Protein AF-A0A833W5S2-F1 (afdb_monomer)

Structure (mmCIF, N/CA/C/O backbone):
data_AF-A0A833W5S2-F1
#
_entry.id   AF-A0A833W5S2-F1
#
loop_
_atom_site.group_PDB
_atom_site.id
_atom_site.type_symbol
_atom_site.label_atom_id
_atom_site.label_alt_id
_atom_site.label_comp_id
_atom_site.label_asym_id
_atom_site.label_entity_id
_atom_site.label_seq_id
_atom_site.pdbx_PDB_ins_code
_atom_site.Cartn_x
_atom_site.Cartn_y
_atom_site.Cartn_z
_atom_site.occupancy
_atom_site.B_iso_or_equiv
_atom_site.auth_seq_id
_atom_site.auth_comp_id
_atom_site.auth_asym_id
_atom_site.auth_atom_id
_atom_site.pdbx_PDB_model_num
ATOM 1 N N . MET A 1 1 ? -113.743 2.956 162.366 1.00 42.53 1 MET A N 1
ATOM 2 C CA . MET A 1 1 ? -113.975 3.059 160.909 1.00 42.53 1 MET A CA 1
ATOM 3 C C . MET A 1 1 ? -113.253 4.286 160.360 1.00 42.53 1 MET A C 1
ATOM 5 O O . MET A 1 1 ? -113.863 5.337 160.281 1.00 42.53 1 MET A O 1
ATOM 9 N N . ILE A 1 2 ? -111.960 4.168 160.032 1.00 42.62 2 ILE A N 1
ATOM 10 C CA . ILE A 1 2 ? -111.215 5.084 159.140 1.00 42.62 2 ILE A CA 1
ATOM 11 C C . ILE A 1 2 ? -110.121 4.225 158.473 1.00 42.62 2 ILE A C 1
ATOM 13 O O . ILE A 1 2 ? -108.953 4.299 158.829 1.00 42.62 2 ILE A O 1
ATOM 17 N N . ALA A 1 3 ? -110.524 3.301 157.595 1.00 47.91 3 ALA A N 1
ATOM 18 C CA . ALA A 1 3 ? -109.618 2.400 156.862 1.00 47.91 3 ALA A CA 1
ATOM 19 C C . ALA A 1 3 ? -109.713 2.577 155.330 1.00 47.91 3 ALA A C 1
ATOM 21 O O . ALA A 1 3 ? -109.072 1.851 154.580 1.00 47.91 3 ALA A O 1
ATOM 22 N N . GLU A 1 4 ? -110.492 3.554 154.850 1.00 47.78 4 GLU A N 1
ATOM 23 C CA . GLU A 1 4 ? -110.800 3.726 153.420 1.00 47.78 4 GLU A CA 1
ATOM 24 C C . GLU A 1 4 ? -110.136 4.951 152.761 1.00 47.78 4 GLU A C 1
ATOM 26 O O . GLU A 1 4 ? -110.199 5.094 151.540 1.00 47.78 4 GLU A O 1
ATOM 31 N N . SER A 1 5 ? -109.453 5.827 153.513 1.00 51.50 5 SER A N 1
ATOM 32 C CA . SER A 1 5 ? -108.855 7.055 152.952 1.00 51.50 5 SER A CA 1
ATOM 33 C C . SER A 1 5 ? -107.435 6.886 152.389 1.00 51.50 5 SER A C 1
ATOM 35 O O . SER A 1 5 ? -106.983 7.742 151.632 1.00 51.50 5 SER A O 1
ATOM 37 N N . THR A 1 6 ? -106.746 5.777 152.671 1.00 53.12 6 THR A N 1
ATOM 38 C CA . THR A 1 6 ? -105.379 5.494 152.182 1.00 53.12 6 THR A CA 1
ATOM 39 C C . THR A 1 6 ? -105.321 4.530 150.990 1.00 53.12 6 THR A C 1
ATOM 41 O O . THR A 1 6 ? -104.288 4.440 150.334 1.00 53.12 6 THR A O 1
ATOM 44 N N . LEU A 1 7 ? -106.422 3.852 150.637 1.00 55.78 7 LEU A N 1
ATOM 45 C CA . LEU A 1 7 ? -106.424 2.801 149.604 1.00 55.78 7 LEU A CA 1
ATOM 46 C C . LEU A 1 7 ? -106.502 3.338 148.157 1.00 55.78 7 LEU A C 1
ATOM 48 O O . LEU A 1 7 ? -105.934 2.754 147.234 1.00 55.78 7 LEU A O 1
ATOM 52 N N . LYS A 1 8 ? -107.192 4.467 147.939 1.00 61.41 8 LYS A N 1
ATOM 53 C CA . LYS A 1 8 ? -107.355 5.094 146.610 1.00 61.41 8 LYS A CA 1
ATOM 54 C C . LYS A 1 8 ? -106.054 5.647 145.992 1.00 61.41 8 LYS A C 1
ATOM 56 O O . LYS A 1 8 ? -105.844 5.394 144.804 1.00 61.41 8 LYS A O 1
ATOM 61 N N . PRO A 1 9 ? -105.170 6.358 146.723 1.00 61.16 9 PRO A N 1
ATOM 62 C CA . PRO A 1 9 ? -103.906 6.825 146.146 1.00 61.16 9 PRO A CA 1
ATOM 63 C C . PRO A 1 9 ? -102.947 5.670 145.815 1.00 61.16 9 PRO A C 1
ATOM 65 O O . PRO A 1 9 ? -102.255 5.733 144.801 1.00 61.16 9 PRO A O 1
ATOM 68 N N . GLU A 1 10 ? -102.962 4.581 146.589 1.00 61.78 10 GLU A N 1
ATOM 69 C CA . GLU A 1 10 ? -102.138 3.391 146.327 1.00 61.78 10 GLU A CA 1
ATOM 70 C C . GLU A 1 10 ? -102.608 2.608 145.087 1.00 61.78 10 GLU A C 1
ATOM 72 O O . GLU A 1 10 ? -101.791 2.166 144.281 1.00 61.78 10 GLU A O 1
ATOM 77 N N . LEU A 1 11 ? -103.920 2.518 144.840 1.00 62.00 11 LEU A N 1
ATOM 78 C CA . LEU A 1 11 ? -104.468 1.929 143.609 1.00 62.00 11 LEU A CA 1
ATOM 79 C C . LEU A 1 11 ? -104.080 2.722 142.347 1.00 62.00 11 LEU A C 1
ATOM 81 O O . LEU A 1 11 ? -103.679 2.125 141.347 1.00 62.00 11 LEU A O 1
ATOM 85 N N . ALA A 1 12 ? -104.127 4.057 142.393 1.00 66.25 12 ALA A N 1
ATOM 86 C CA . ALA A 1 12 ? -103.669 4.909 141.289 1.00 66.25 12 ALA A CA 1
ATOM 87 C C . ALA A 1 12 ? -102.150 4.788 141.052 1.00 66.25 12 ALA A C 1
ATOM 89 O O . ALA A 1 12 ? -101.682 4.795 139.909 1.00 66.25 12 ALA A O 1
ATOM 90 N N . LYS A 1 13 ? -101.375 4.596 142.124 1.00 72.50 13 LYS A N 1
ATOM 91 C CA . LYS A 1 13 ? -99.933 4.324 142.067 1.00 72.50 13 LYS A CA 1
ATOM 92 C C . LYS A 1 13 ? -99.638 2.962 141.433 1.00 72.50 13 LYS A C 1
ATOM 94 O O . LYS A 1 13 ? -98.741 2.849 140.606 1.00 72.50 13 LYS A O 1
ATOM 99 N N . ILE A 1 14 ? -100.443 1.942 141.731 1.00 72.38 14 ILE A N 1
ATOM 100 C CA . ILE A 1 14 ? -100.335 0.614 141.109 1.00 72.38 14 ILE A CA 1
ATOM 101 C C . ILE A 1 14 ? -100.673 0.665 139.612 1.00 72.38 14 ILE A C 1
ATOM 103 O O . ILE A 1 14 ? -99.986 0.026 138.814 1.00 72.38 14 ILE A O 1
ATOM 107 N N . VAL A 1 15 ? -101.695 1.426 139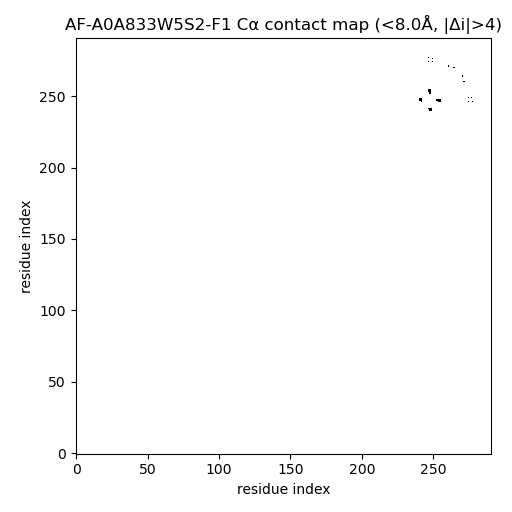.205 1.00 77.44 15 VAL A N 1
ATOM 108 C CA . VAL A 1 15 ? -102.056 1.585 137.782 1.00 77.44 15 VAL A CA 1
ATOM 109 C C . VAL A 1 15 ? -100.967 2.341 137.017 1.00 77.44 15 VAL A C 1
ATOM 111 O O . VAL A 1 15 ? -100.509 1.862 135.983 1.00 77.44 15 VAL A O 1
ATOM 114 N N . THR A 1 16 ? -100.464 3.452 137.560 1.00 74.00 16 THR A N 1
ATOM 115 C CA . THR A 1 16 ? -99.363 4.212 136.940 1.00 74.00 16 THR A CA 1
ATOM 116 C C . THR A 1 16 ? -98.064 3.405 136.870 1.00 74.00 16 THR A C 1
ATOM 118 O O . THR A 1 16 ? -97.382 3.443 135.847 1.00 74.00 16 THR A O 1
ATOM 121 N N . LEU A 1 17 ? -97.748 2.595 137.889 1.00 76.06 17 LEU A N 1
ATOM 122 C CA . LEU A 1 17 ? -96.619 1.656 137.858 1.00 76.06 17 LEU A CA 1
ATOM 123 C C . LEU A 1 17 ? -96.815 0.529 136.834 1.00 76.06 17 LEU A C 1
ATOM 125 O O . LEU A 1 17 ? -95.850 0.105 136.198 1.00 76.06 17 LEU A O 1
ATOM 129 N N . ARG A 1 18 ? -98.046 0.045 136.635 1.00 77.94 18 ARG A N 1
ATOM 130 C CA . ARG A 1 18 ? -98.367 -0.966 135.616 1.00 77.94 18 ARG A CA 1
ATOM 131 C C . ARG A 1 18 ? -98.239 -0.399 134.203 1.00 77.94 18 ARG A C 1
ATOM 133 O O . ARG A 1 18 ? -97.664 -1.066 133.344 1.00 77.94 18 ARG A O 1
ATOM 140 N N . ASP A 1 19 ? -98.697 0.825 133.973 1.00 78.81 19 ASP A N 1
ATOM 141 C CA . ASP A 1 19 ? -98.540 1.507 132.688 1.00 78.81 19 ASP A CA 1
ATOM 142 C C . ASP A 1 19 ? -97.081 1.877 132.415 1.00 78.81 19 ASP A C 1
ATOM 144 O O . ASP A 1 19 ? -96.607 1.699 131.294 1.00 78.81 19 ASP A O 1
ATOM 148 N N . ALA A 1 20 ? -96.332 2.296 133.440 1.00 79.50 20 ALA A N 1
ATOM 149 C CA . ALA A 1 20 ? -94.889 2.495 133.350 1.00 79.50 20 ALA A CA 1
ATOM 150 C C . ALA A 1 20 ? -94.163 1.180 133.025 1.00 79.50 20 ALA A C 1
ATOM 152 O O . ALA A 1 20 ? -93.332 1.166 132.125 1.00 79.50 20 ALA A O 1
ATOM 153 N N . LYS A 1 21 ? -94.529 0.062 133.671 1.00 82.56 21 LYS A N 1
ATOM 154 C CA . LYS A 1 21 ? -94.002 -1.283 133.371 1.00 82.56 21 LYS A CA 1
ATOM 155 C C . LYS A 1 21 ? -94.322 -1.724 131.942 1.00 82.56 21 LYS A C 1
ATOM 157 O O . LYS A 1 21 ? -93.484 -2.321 131.273 1.00 82.56 21 LYS A O 1
ATOM 162 N N . ASN A 1 22 ? -95.534 -1.463 131.464 1.00 81.81 22 ASN A N 1
ATOM 163 C CA . ASN A 1 22 ? -95.930 -1.816 130.103 1.00 81.81 22 ASN A CA 1
ATOM 164 C C . ASN A 1 22 ? -95.221 -0.934 129.065 1.00 81.81 22 ASN A C 1
ATOM 166 O O . ASN A 1 22 ? -94.800 -1.449 128.030 1.00 81.81 22 ASN A O 1
ATOM 170 N N . LYS A 1 23 ? -95.029 0.362 129.348 1.00 80.50 23 LYS A N 1
ATOM 171 C CA . LYS A 1 23 ? -94.227 1.272 128.517 1.00 80.50 23 LYS A CA 1
ATOM 172 C C . LYS A 1 23 ? -92.759 0.857 128.479 1.00 80.50 23 LYS A C 1
ATOM 174 O O . LYS A 1 23 ? -92.216 0.745 127.388 1.00 80.50 23 LYS A O 1
ATOM 179 N N . THR A 1 24 ? -92.139 0.547 129.617 1.00 79.62 24 THR A N 1
ATOM 180 C CA . THR A 1 24 ? -90.743 0.080 129.654 1.00 79.62 24 THR A CA 1
ATOM 181 C C . THR A 1 24 ? -90.580 -1.287 129.003 1.00 79.62 24 THR A C 1
ATOM 183 O O . THR A 1 24 ? -89.589 -1.514 128.320 1.00 79.62 24 THR A O 1
ATOM 186 N N . LYS A 1 25 ? -91.567 -2.184 129.120 1.00 83.94 25 LYS A N 1
ATOM 187 C CA . LYS A 1 25 ? -91.568 -3.463 128.396 1.00 83.94 25 LYS A CA 1
ATOM 188 C C . LYS A 1 25 ? -91.651 -3.268 126.880 1.00 83.94 25 LYS A C 1
ATOM 190 O O . LYS A 1 25 ? -90.917 -3.941 126.164 1.00 83.94 25 LYS A O 1
ATOM 195 N N . LYS A 1 26 ? -92.500 -2.354 126.391 1.00 84.00 26 LYS A N 1
ATOM 196 C CA . LYS A 1 26 ? -92.558 -1.997 124.962 1.00 84.00 26 LYS A CA 1
ATOM 197 C C . LYS A 1 26 ? -91.248 -1.371 124.490 1.00 84.00 26 LYS A C 1
ATOM 199 O O . LYS A 1 26 ? -90.687 -1.854 123.520 1.00 84.00 26 LYS A O 1
ATOM 204 N N . GLN A 1 27 ? -90.708 -0.407 125.234 1.00 81.38 27 GLN A N 1
ATOM 205 C CA . GLN A 1 27 ? -89.412 0.212 124.935 1.00 81.38 27 GLN A CA 1
ATOM 206 C C . GLN A 1 27 ? -88.264 -0.805 124.940 1.00 81.38 27 GLN A C 1
ATOM 208 O O . GLN A 1 27 ? -87.361 -0.717 124.119 1.00 81.38 27 GLN A O 1
ATOM 213 N N . TRP A 1 28 ? -88.303 -1.801 125.826 1.00 83.06 28 TRP A N 1
ATOM 214 C CA . TRP A 1 28 ? -87.326 -2.888 125.847 1.00 83.06 28 TRP A CA 1
ATOM 215 C C . TRP A 1 28 ? -87.469 -3.819 124.636 1.00 83.06 28 TRP A C 1
ATOM 217 O O . TRP A 1 28 ? -86.465 -4.206 124.047 1.00 83.06 28 TRP A O 1
ATOM 227 N N . GLN A 1 29 ? -88.698 -4.149 124.227 1.00 86.00 29 GLN A N 1
ATOM 228 C CA . GLN A 1 29 ? -88.953 -4.930 123.010 1.00 86.00 29 GLN A CA 1
ATOM 229 C C . GLN A 1 29 ? -88.552 -4.160 121.743 1.00 86.00 29 GLN A C 1
ATOM 231 O O . GLN A 1 29 ? -87.959 -4.743 120.839 1.00 86.00 29 GLN A O 1
ATOM 236 N N . GLU A 1 30 ? -88.817 -2.855 121.695 1.00 83.88 30 GLU A N 1
ATOM 237 C CA . GLU A 1 30 ? -88.375 -1.951 120.631 1.00 83.88 30 GLU A CA 1
ATOM 238 C C . GLU A 1 30 ? -86.845 -1.869 120.590 1.00 83.88 30 GLU A C 1
ATOM 240 O O . GLU A 1 30 ? -86.265 -2.077 119.532 1.00 83.88 30 GLU A O 1
ATOM 245 N N . ALA A 1 31 ? -86.172 -1.690 121.731 1.00 84.94 31 ALA A N 1
ATOM 246 C CA . ALA A 1 31 ? -84.710 -1.703 121.819 1.00 84.94 31 ALA A CA 1
ATOM 247 C C . ALA A 1 31 ? -84.105 -3.059 121.411 1.00 84.94 31 ALA A C 1
ATOM 249 O O . ALA A 1 31 ? -83.090 -3.104 120.719 1.00 84.94 31 ALA A O 1
ATOM 250 N N . GLN A 1 32 ? -84.745 -4.174 121.779 1.00 86.19 32 GLN A N 1
ATOM 251 C CA . GLN A 1 32 ? -84.335 -5.510 121.341 1.00 86.19 32 GLN A CA 1
ATOM 252 C C . GLN A 1 32 ? -84.511 -5.686 119.824 1.00 86.19 32 GLN A C 1
ATOM 254 O O . GLN A 1 32 ? -83.671 -6.311 119.176 1.00 86.19 32 GLN A O 1
ATOM 259 N N . SER A 1 33 ? -85.582 -5.134 119.250 1.00 86.38 33 SER A N 1
ATOM 260 C CA . SER A 1 33 ? -85.805 -5.115 117.802 1.00 86.38 33 SER A CA 1
ATOM 261 C C . SER A 1 33 ? -84.782 -4.232 117.085 1.00 86.38 33 SER A C 1
ATOM 263 O O . SER A 1 33 ? -84.262 -4.637 116.050 1.00 86.38 33 SER A O 1
ATOM 265 N N . ILE A 1 34 ? -84.449 -3.066 117.648 1.00 88.69 34 ILE A N 1
ATOM 266 C CA . ILE A 1 34 ? -83.408 -2.165 117.135 1.00 88.69 34 ILE A CA 1
ATOM 267 C C . ILE A 1 34 ? -82.052 -2.876 117.135 1.00 88.69 34 ILE A C 1
ATOM 269 O O . ILE A 1 34 ? -81.382 -2.874 116.112 1.00 88.69 34 ILE A O 1
ATOM 273 N N . GLY A 1 35 ? -81.686 -3.580 118.210 1.00 87.81 35 GLY A N 1
ATOM 274 C CA . GLY A 1 35 ? -80.424 -4.327 118.267 1.00 87.81 35 GLY A CA 1
ATOM 275 C C . GLY A 1 35 ? -80.320 -5.454 117.227 1.00 87.81 35 GLY A C 1
ATOM 276 O O . GLY A 1 35 ? -79.244 -5.695 116.682 1.00 87.81 35 GLY A O 1
ATOM 277 N N . LYS A 1 36 ? -81.434 -6.127 116.898 1.00 89.81 36 LYS A N 1
ATOM 278 C CA . LYS A 1 36 ? -81.470 -7.109 115.796 1.00 89.81 36 LYS A CA 1
ATOM 279 C C . LYS A 1 36 ? -81.266 -6.437 114.438 1.00 89.81 36 LYS A C 1
ATOM 281 O O . LYS A 1 36 ? -80.430 -6.896 113.667 1.00 89.81 36 LYS A O 1
ATOM 286 N N . LEU A 1 37 ? -81.965 -5.327 114.193 1.00 89.50 37 LEU A N 1
ATOM 287 C CA . LEU A 1 37 ? -81.826 -4.537 112.966 1.00 89.50 37 LEU A CA 1
ATOM 288 C C . LEU A 1 37 ? -80.413 -3.956 112.810 1.00 89.50 37 LEU A C 1
ATOM 290 O O . LEU A 1 37 ? -79.883 -3.931 111.707 1.00 89.50 37 LEU A O 1
ATOM 294 N N . GLU A 1 38 ? -79.766 -3.530 113.896 1.00 88.75 38 GLU A N 1
ATOM 295 C CA . GLU A 1 38 ? -78.364 -3.093 113.883 1.00 88.75 38 GLU A CA 1
ATOM 296 C C . GLU A 1 38 ? -77.408 -4.241 113.532 1.00 88.75 38 GLU A C 1
ATOM 298 O O . GLU A 1 38 ? -76.452 -4.040 112.780 1.00 88.75 38 GLU A O 1
ATOM 303 N N . GLY A 1 39 ? -77.675 -5.450 114.040 1.00 91.00 39 GLY A N 1
ATOM 304 C CA . GLY A 1 39 ? -76.939 -6.664 113.687 1.00 91.00 39 GLY A CA 1
ATOM 305 C C . GLY A 1 39 ? -77.085 -7.027 112.208 1.00 91.00 39 GLY A C 1
ATOM 306 O O . GLY A 1 39 ? -76.082 -7.245 111.529 1.00 91.00 39 GLY A O 1
ATOM 307 N N . GLU A 1 40 ? -78.314 -7.015 111.692 1.00 91.56 40 GLU A N 1
ATOM 308 C CA . GLU A 1 40 ? -78.614 -7.227 110.270 1.00 91.56 40 GLU A CA 1
ATOM 309 C C . GLU A 1 40 ? -77.955 -6.155 109.397 1.00 91.56 40 GLU A C 1
ATOM 311 O O . GLU A 1 40 ? -77.286 -6.476 108.420 1.00 91.56 40 GLU A O 1
ATOM 316 N N . LEU A 1 41 ? -78.037 -4.882 109.789 1.00 92.25 41 LEU A N 1
ATOM 317 C CA . LEU A 1 41 ? -77.391 -3.774 109.088 1.00 92.25 41 LEU A CA 1
ATOM 318 C C . LEU A 1 41 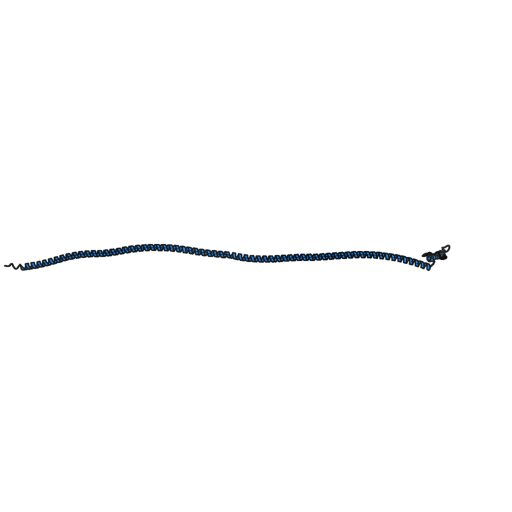? -75.863 -3.909 109.086 1.00 92.25 41 LEU A C 1
ATOM 320 O O . LEU A 1 41 ? -75.215 -3.557 108.099 1.00 92.25 41 LEU A O 1
ATOM 324 N N . LYS A 1 42 ? -75.267 -4.429 110.164 1.00 93.75 42 LYS A N 1
ATOM 325 C CA . LYS A 1 42 ? -73.832 -4.731 110.214 1.00 93.75 42 LYS A CA 1
ATOM 326 C C . LYS A 1 42 ? -73.467 -5.861 109.249 1.00 93.75 42 LYS A C 1
ATOM 328 O O . LYS A 1 42 ? -72.481 -5.712 108.530 1.00 93.75 42 LYS A O 1
ATOM 333 N N . MET A 1 43 ? -74.264 -6.929 109.192 1.00 92.69 43 MET A N 1
ATOM 334 C CA . MET A 1 43 ? -74.071 -8.030 108.238 1.00 92.69 43 MET A CA 1
ATOM 335 C C . MET A 1 43 ? -74.209 -7.553 106.788 1.00 92.69 43 MET A C 1
ATOM 337 O O . MET A 1 43 ? -73.297 -7.764 105.991 1.00 92.69 43 MET A O 1
ATOM 341 N N . LEU A 1 44 ? -75.260 -6.795 106.471 1.00 93.31 44 LEU A N 1
ATOM 342 C CA . LEU A 1 44 ? -75.456 -6.178 105.155 1.00 93.31 44 LEU A CA 1
ATOM 343 C C . LEU A 1 44 ? -74.300 -5.246 104.771 1.00 93.31 44 LEU A C 1
ATOM 345 O O . LEU A 1 44 ? -73.857 -5.261 103.627 1.00 93.31 44 LEU A O 1
ATOM 349 N N . LYS A 1 45 ? -73.758 -4.460 105.713 1.00 93.75 45 LYS A N 1
ATOM 350 C CA . LYS A 1 45 ? -72.557 -3.642 105.462 1.00 93.75 45 LYS A CA 1
ATOM 351 C C . LYS A 1 45 ? -71.345 -4.501 105.113 1.00 93.75 45 LYS A C 1
ATOM 353 O O . LYS A 1 45 ? -70.587 -4.124 104.224 1.00 93.75 45 LYS A O 1
ATOM 358 N N . THR A 1 46 ? -71.149 -5.626 105.802 1.00 94.50 46 THR A N 1
ATOM 359 C CA . THR A 1 46 ? -70.043 -6.540 105.492 1.00 94.50 46 THR A CA 1
ATOM 360 C C . THR A 1 46 ? -70.240 -7.249 104.156 1.00 94.50 46 THR A C 1
ATOM 362 O O . THR A 1 46 ? -69.293 -7.323 103.383 1.00 94.50 46 THR A O 1
ATOM 365 N N . GLU A 1 47 ? -71.454 -7.701 103.841 1.00 93.19 47 GLU A N 1
ATOM 366 C CA . GLU A 1 47 ? -71.782 -8.326 102.553 1.00 93.19 47 GLU A CA 1
ATOM 367 C C . GLU A 1 47 ? -71.612 -7.341 101.395 1.00 93.19 47 GLU A C 1
ATOM 369 O O . GLU A 1 47 ? -70.974 -7.670 100.399 1.00 93.19 47 GLU A O 1
ATOM 374 N N . LEU A 1 48 ? -72.089 -6.102 101.551 1.00 93.94 48 LEU A N 1
ATOM 375 C CA . LEU A 1 48 ? -71.882 -5.039 100.570 1.00 93.94 48 LEU A CA 1
ATOM 376 C C . LEU A 1 48 ? -70.391 -4.740 100.374 1.00 93.94 48 LEU A C 1
ATOM 378 O O . LEU A 1 48 ? -69.943 -4.601 99.239 1.00 93.94 48 LEU A O 1
ATOM 382 N N . ALA A 1 49 ? -69.612 -4.664 101.458 1.00 94.25 49 ALA A N 1
ATOM 383 C CA . ALA A 1 49 ? -68.169 -4.457 101.365 1.00 94.25 49 ALA A CA 1
ATOM 384 C C . ALA A 1 49 ? -67.482 -5.597 100.594 1.00 94.25 49 ALA A C 1
ATOM 386 O O . ALA A 1 49 ? -66.676 -5.319 99.708 1.00 94.25 49 ALA A O 1
ATOM 387 N N . TRP A 1 50 ? -67.838 -6.857 100.863 1.00 95.50 50 TRP A N 1
ATOM 388 C CA . TRP A 1 50 ? -67.307 -8.010 100.128 1.00 95.50 50 TRP A CA 1
ATOM 389 C C . TRP A 1 50 ? -67.763 -8.055 98.665 1.00 95.50 50 TRP A C 1
ATOM 391 O O . TRP A 1 50 ? -66.958 -8.395 97.804 1.00 95.50 50 TRP A O 1
ATOM 401 N N . SER A 1 51 ? -69.000 -7.651 98.358 1.00 95.31 51 SER A N 1
ATOM 402 C CA . SER A 1 51 ? -69.470 -7.506 96.972 1.00 95.31 51 SER A CA 1
ATOM 403 C C . SER A 1 51 ? -68.664 -6.447 96.219 1.00 95.31 51 SER A C 1
ATOM 405 O O . SER A 1 51 ? -68.232 -6.696 95.100 1.00 95.31 51 SER A O 1
ATOM 407 N N . ILE A 1 52 ? -68.402 -5.291 96.844 1.00 95.00 52 ILE A N 1
ATOM 408 C CA . ILE A 1 52 ? -67.579 -4.229 96.246 1.00 95.00 52 ILE A CA 1
ATOM 409 C C . ILE A 1 52 ? -66.148 -4.722 96.011 1.00 95.00 52 ILE A C 1
ATOM 411 O O . ILE A 1 52 ? -65.572 -4.422 94.968 1.00 95.00 52 ILE A O 1
ATOM 415 N N . VAL A 1 53 ? -65.567 -5.469 96.957 1.00 96.50 53 VAL A N 1
ATOM 416 C CA . VAL A 1 53 ? -64.242 -6.083 96.776 1.00 96.50 53 VAL A CA 1
ATOM 417 C C . VAL A 1 53 ? -64.263 -7.049 95.592 1.00 96.50 53 VAL A C 1
ATOM 419 O O . VAL A 1 53 ? -63.423 -6.912 94.712 1.00 96.50 53 VAL A O 1
ATOM 422 N N . GLY A 1 54 ? -65.259 -7.935 95.499 1.00 95.31 54 GLY A N 1
ATOM 423 C CA . GLY A 1 54 ? -65.411 -8.854 94.368 1.00 95.31 54 GLY A CA 1
ATOM 424 C C . GLY A 1 54 ? -65.530 -8.142 93.016 1.00 95.31 54 GLY A C 1
ATOM 425 O O . GLY A 1 54 ? -64.847 -8.517 92.063 1.00 95.31 54 GLY A O 1
ATOM 426 N N . ASP A 1 55 ? -66.324 -7.069 92.936 1.00 94.38 55 ASP A N 1
ATOM 427 C CA . ASP A 1 55 ? -66.450 -6.252 91.723 1.00 94.38 55 ASP A CA 1
ATOM 428 C C . ASP A 1 55 ? -65.119 -5.580 91.349 1.00 94.38 55 ASP A C 1
ATOM 430 O O . ASP A 1 55 ? -64.747 -5.518 90.175 1.00 94.38 55 ASP A O 1
ATOM 434 N N . LYS A 1 56 ? -64.372 -5.073 92.340 1.00 95.00 56 LYS A N 1
ATOM 435 C CA . LYS A 1 56 ? -63.059 -4.452 92.114 1.00 95.00 56 LYS A CA 1
ATOM 436 C C . LYS A 1 56 ? -61.999 -5.470 91.715 1.00 95.00 56 LYS A C 1
ATOM 438 O O . LYS A 1 56 ? -61.224 -5.166 90.811 1.00 95.00 56 LYS A O 1
ATOM 443 N N . ASP A 1 57 ? -62.004 -6.657 92.309 1.00 94.69 57 ASP A N 1
ATOM 444 C CA . ASP A 1 57 ? -61.107 -7.755 91.951 1.00 94.69 57 ASP A CA 1
ATOM 445 C C . ASP A 1 57 ? -61.394 -8.259 90.532 1.00 94.69 57 ASP A C 1
ATOM 447 O O . ASP A 1 57 ? -60.462 -8.490 89.763 1.00 94.69 57 ASP A O 1
ATOM 451 N N . ALA A 1 58 ? -62.666 -8.343 90.128 1.00 94.31 58 ALA A N 1
ATOM 452 C CA . ALA A 1 58 ? -63.043 -8.690 88.758 1.00 94.31 58 ALA A CA 1
ATOM 453 C C . ALA A 1 58 ? -62.558 -7.641 87.741 1.00 94.31 58 ALA A C 1
ATOM 455 O O . ALA A 1 58 ? -62.005 -7.995 86.697 1.00 94.31 58 ALA A O 1
ATOM 456 N N . VAL A 1 59 ? -62.709 -6.348 88.053 1.00 94.62 59 VAL A N 1
ATOM 457 C CA . VAL A 1 59 ? -62.186 -5.254 87.213 1.00 94.62 59 VAL A CA 1
ATOM 458 C C . VAL A 1 59 ? -60.657 -5.273 87.166 1.00 94.62 59 VAL A C 1
ATOM 460 O O . VAL A 1 59 ? -60.082 -5.082 86.094 1.00 94.62 59 VAL A O 1
ATOM 463 N N . ALA A 1 60 ? -59.992 -5.526 88.296 1.00 93.88 60 ALA A N 1
ATOM 464 C CA . ALA A 1 60 ? -58.541 -5.649 88.359 1.00 93.88 60 ALA A CA 1
ATOM 465 C C . ALA A 1 60 ? -58.060 -6.820 87.492 1.00 93.88 60 ALA A C 1
ATOM 467 O O . ALA A 1 60 ? -57.196 -6.618 86.643 1.00 93.88 60 ALA A O 1
ATOM 468 N N . ALA A 1 61 ? -58.682 -7.996 87.610 1.00 95.38 61 ALA A N 1
ATOM 469 C CA . ALA A 1 61 ? -58.358 -9.170 86.804 1.00 95.38 61 ALA A CA 1
ATOM 470 C C . ALA A 1 61 ? -58.577 -8.938 85.298 1.00 95.38 61 ALA A C 1
ATOM 472 O O . ALA A 1 61 ? -57.733 -9.320 84.488 1.00 95.38 61 ALA A O 1
ATOM 473 N N . ASP A 1 62 ? -59.669 -8.277 84.895 1.00 95.06 62 ASP A N 1
ATOM 474 C CA . ASP A 1 62 ? -59.893 -7.901 83.491 1.00 95.06 62 ASP A CA 1
ATOM 475 C C . ASP A 1 62 ? -58.832 -6.906 82.990 1.00 95.06 62 ASP A C 1
ATOM 477 O O . ASP A 1 62 ? -58.298 -7.055 81.887 1.00 95.06 62 ASP A O 1
ATOM 481 N N . SER A 1 63 ? -58.469 -5.917 83.813 1.00 92.81 63 SER A N 1
ATOM 482 C CA . SER A 1 63 ? -57.413 -4.960 83.473 1.00 92.81 63 SER A CA 1
ATOM 483 C C . SER A 1 63 ? -56.039 -5.625 83.342 1.00 92.81 63 SER A C 1
ATOM 485 O O . SER A 1 63 ? -55.307 -5.315 82.402 1.00 92.81 63 SER A O 1
ATOM 487 N N . ASP A 1 64 ? -55.726 -6.589 84.209 1.00 94.38 64 ASP A N 1
ATOM 488 C CA . ASP A 1 64 ? -54.456 -7.314 84.215 1.00 94.38 64 ASP A CA 1
ATOM 489 C C . ASP A 1 64 ? -54.362 -8.265 83.012 1.00 94.38 64 ASP A C 1
ATOM 491 O O . ASP A 1 64 ? -53.359 -8.286 82.298 1.00 94.38 64 ASP A O 1
ATOM 495 N N . ASN A 1 65 ? -55.461 -8.949 82.671 1.00 94.88 65 ASN A N 1
ATOM 496 C CA . ASN A 1 65 ? -55.563 -9.754 81.451 1.00 94.88 65 ASN A CA 1
ATOM 497 C C . ASN A 1 65 ? -55.359 -8.910 80.183 1.00 94.88 65 ASN A C 1
ATOM 499 O O . ASN A 1 65 ? -54.629 -9.313 79.273 1.00 94.88 65 ASN A O 1
ATOM 503 N N . LYS A 1 66 ? -55.964 -7.715 80.117 1.00 95.88 66 LYS A N 1
ATOM 504 C CA . LYS A 1 66 ? -55.754 -6.774 79.004 1.00 95.88 66 LYS A CA 1
ATOM 505 C C . LYS A 1 66 ? -54.304 -6.305 78.934 1.00 95.88 66 LYS A C 1
ATOM 507 O O . LYS A 1 66 ? -53.759 -6.216 77.833 1.00 95.88 66 LYS A O 1
ATOM 512 N N . LEU A 1 67 ? -53.677 -6.027 80.075 1.00 94.94 67 LEU A N 1
ATOM 513 C CA . LEU A 1 67 ? -52.287 -5.585 80.145 1.00 94.94 67 LEU A CA 1
ATOM 514 C C . LEU A 1 67 ? -51.341 -6.692 79.666 1.00 94.94 67 LEU A C 1
ATOM 516 O O . LEU A 1 67 ? -50.525 -6.444 78.780 1.00 94.94 67 LEU A O 1
ATOM 520 N N . MET A 1 68 ? -51.536 -7.927 80.132 1.00 94.19 68 MET A N 1
ATOM 521 C CA . MET A 1 68 ? -50.792 -9.106 79.677 1.00 94.19 68 MET A CA 1
ATOM 522 C C . MET A 1 68 ? -50.952 -9.355 78.176 1.00 94.19 68 MET A C 1
ATOM 524 O O . MET A 1 68 ? -49.969 -9.633 77.485 1.00 94.19 68 MET A O 1
ATOM 528 N N . GLN A 1 69 ? -52.169 -9.219 77.639 1.00 94.75 69 GLN A N 1
ATOM 529 C CA . GLN A 1 69 ? -52.400 -9.360 76.202 1.00 94.75 69 GLN A CA 1
ATOM 530 C C . GLN A 1 69 ? -51.655 -8.278 75.414 1.00 94.75 69 GLN A C 1
ATOM 532 O O . GLN A 1 69 ? -50.947 -8.592 74.460 1.00 94.75 69 GLN A O 1
ATOM 537 N N . LYS A 1 70 ? -51.738 -7.013 75.845 1.00 94.69 70 LYS A N 1
ATOM 538 C CA . LYS A 1 70 ? -51.005 -5.914 75.204 1.00 94.69 70 LYS A CA 1
ATOM 539 C C . LYS A 1 70 ? -49.498 -6.094 75.289 1.00 94.69 70 LYS A C 1
ATOM 541 O O . LYS A 1 70 ? -48.811 -5.769 74.329 1.00 94.69 70 LYS A O 1
ATOM 546 N N . GLN A 1 71 ? -48.992 -6.631 76.392 1.00 94.44 71 GLN A N 1
ATOM 547 C CA . GLN A 1 71 ? -47.572 -6.903 76.571 1.00 94.44 71 GLN A CA 1
ATOM 548 C C . GLN A 1 71 ? -47.084 -8.021 75.637 1.00 94.44 71 GLN A C 1
ATOM 550 O O . GLN A 1 71 ? -45.999 -7.922 75.072 1.00 94.44 71 GLN A O 1
ATOM 555 N N . ARG A 1 72 ? -47.899 -9.056 75.400 1.00 94.00 72 ARG A N 1
ATOM 556 C CA . ARG A 1 72 ? -47.605 -10.080 74.382 1.00 94.00 72 ARG A CA 1
ATOM 557 C C . ARG A 1 72 ? -47.655 -9.509 72.968 1.00 94.00 72 ARG A C 1
ATOM 559 O O . ARG A 1 72 ? -46.757 -9.779 72.175 1.00 94.00 72 ARG A O 1
ATOM 566 N N . ASP A 1 73 ? -48.663 -8.693 72.666 1.00 94.38 73 ASP A N 1
ATOM 567 C CA . ASP A 1 73 ? -48.804 -8.058 71.355 1.00 94.38 73 ASP A CA 1
ATOM 568 C C . ASP A 1 73 ? -47.616 -7.125 71.059 1.00 94.38 73 ASP A C 1
ATOM 570 O O . ASP A 1 73 ? -47.078 -7.150 69.953 1.00 94.38 73 ASP A O 1
ATOM 574 N N . THR A 1 74 ? -47.159 -6.324 72.032 1.00 92.50 74 THR A N 1
ATOM 575 C CA . THR A 1 74 ? -46.002 -5.430 71.849 1.00 92.50 74 THR A CA 1
ATOM 576 C C . THR A 1 74 ? -44.702 -6.196 71.652 1.00 92.50 74 THR A C 1
ATOM 578 O O . THR A 1 74 ? -43.907 -5.798 70.801 1.00 92.50 74 THR A O 1
ATOM 581 N N . VAL A 1 75 ? -44.498 -7.308 72.366 1.00 94.94 75 VAL A N 1
ATOM 582 C CA . VAL A 1 75 ? -43.349 -8.201 72.139 1.00 94.94 75 VAL A CA 1
ATOM 583 C C . VAL A 1 75 ? -43.407 -8.800 70.732 1.00 94.94 75 VAL A C 1
ATOM 585 O O . VAL A 1 75 ? -42.441 -8.667 69.986 1.00 94.94 75 VAL A O 1
ATOM 588 N N . GLY A 1 76 ? -44.552 -9.352 70.317 1.00 94.06 76 GLY A N 1
ATOM 589 C CA . GLY A 1 76 ? -44.709 -9.934 68.979 1.00 94.06 76 GLY A CA 1
ATOM 590 C C . GLY A 1 76 ? -44.561 -8.912 67.843 1.00 94.06 76 GLY A C 1
ATOM 591 O O . GLY A 1 76 ? -44.004 -9.220 66.790 1.00 94.06 76 GLY A O 1
ATOM 592 N N . ILE A 1 77 ? -45.015 -7.670 68.042 1.00 94.62 77 ILE A N 1
ATOM 593 C CA . ILE A 1 77 ? -44.770 -6.566 67.099 1.00 94.62 77 ILE A CA 1
ATOM 594 C C . ILE A 1 77 ? -43.282 -6.191 67.085 1.00 94.62 77 ILE A C 1
ATOM 596 O O . ILE A 1 77 ? -42.729 -5.944 66.014 1.00 94.62 77 ILE A O 1
ATOM 600 N N . GLY A 1 78 ? -42.625 -6.169 68.247 1.00 95.38 78 GLY A N 1
ATOM 601 C CA . GLY A 1 78 ? -41.193 -5.903 68.371 1.00 95.38 78 GLY A CA 1
ATOM 602 C C . GLY A 1 78 ? -40.332 -6.931 67.635 1.00 95.38 78 GLY A C 1
ATOM 603 O O . GLY A 1 78 ? -39.407 -6.547 66.920 1.00 95.38 78 GLY A O 1
ATOM 604 N N . GLU A 1 79 ? -40.671 -8.217 67.741 1.00 95.75 79 GLU A N 1
ATOM 605 C CA . GLU A 1 79 ? -40.005 -9.307 67.017 1.00 95.75 79 GLU A CA 1
ATOM 606 C C . GLU A 1 79 ? -40.158 -9.154 65.500 1.00 95.75 79 GLU A C 1
ATOM 608 O O . GLU A 1 79 ? -39.151 -9.125 64.790 1.00 95.75 79 GLU A O 1
ATOM 613 N N . LYS A 1 80 ? -41.387 -8.926 65.012 1.00 96.31 80 LYS A N 1
ATOM 614 C CA . LYS A 1 80 ? -41.658 -8.671 63.583 1.00 96.31 80 LYS A CA 1
ATOM 615 C C . LYS A 1 80 ? -40.929 -7.436 63.058 1.00 96.31 80 LYS A C 1
ATOM 617 O O . LYS A 1 80 ? -40.416 -7.441 61.941 1.00 96.31 80 LYS A O 1
ATOM 622 N N . LEU A 1 81 ? -40.852 -6.370 63.858 1.00 96.06 81 LEU A N 1
ATOM 623 C CA . LEU A 1 81 ? -40.093 -5.170 63.505 1.00 96.06 81 LEU A CA 1
ATOM 624 C C . LEU A 1 81 ? -38.590 -5.471 63.418 1.00 96.06 81 LEU A C 1
ATOM 626 O O . LEU A 1 81 ? -37.915 -4.966 62.525 1.00 96.06 81 LEU A O 1
ATOM 630 N N . SER A 1 82 ? -38.067 -6.291 64.331 1.00 96.38 82 SER A N 1
ATOM 631 C CA . SER A 1 82 ? -36.681 -6.775 64.314 1.00 96.38 82 SER A CA 1
ATOM 632 C C . SER A 1 82 ? -36.383 -7.592 63.051 1.00 96.38 82 SER A C 1
ATOM 634 O O . SER A 1 82 ? -35.368 -7.361 62.395 1.00 96.38 82 SER A O 1
ATOM 636 N N . GLU A 1 83 ? -37.272 -8.515 62.683 1.00 96.81 83 GLU A N 1
ATOM 637 C CA . GLU A 1 83 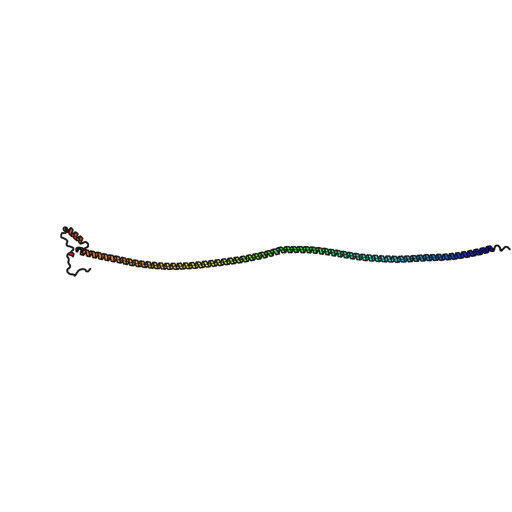? -37.135 -9.338 61.478 1.00 96.81 83 GLU A CA 1
ATOM 638 C C . GLU A 1 83 ? -37.158 -8.481 60.214 1.00 96.81 83 GLU A C 1
ATOM 640 O O . GLU A 1 83 ? -36.233 -8.556 59.406 1.00 96.81 83 GLU A O 1
ATOM 645 N N . SER A 1 84 ? -38.139 -7.583 60.099 1.00 96.38 84 SER A N 1
ATOM 646 C CA . SER A 1 84 ? -38.241 -6.665 58.965 1.00 96.38 84 SER A CA 1
ATOM 647 C C . SER A 1 84 ? -37.015 -5.752 58.848 1.00 96.38 84 SER A C 1
ATOM 649 O O . SER A 1 84 ? -36.498 -5.562 57.750 1.00 96.38 84 SER A O 1
ATOM 651 N N . LYS A 1 85 ? -36.470 -5.248 59.967 1.00 97.00 85 LYS A N 1
ATOM 652 C CA . LYS A 1 85 ? -35.212 -4.477 59.958 1.00 97.00 85 LYS A CA 1
ATOM 653 C C . LYS A 1 85 ? -34.039 -5.291 59.413 1.00 97.00 85 LYS A C 1
ATOM 655 O O . LYS A 1 85 ? -33.300 -4.784 58.576 1.00 97.00 85 LYS A O 1
ATOM 660 N N . ARG A 1 86 ? -33.890 -6.554 59.829 1.00 97.69 86 ARG A N 1
ATOM 661 C CA . ARG A 1 86 ? -32.831 -7.440 59.308 1.00 97.69 86 ARG A CA 1
ATOM 662 C C . ARG A 1 86 ? -32.989 -7.709 57.813 1.00 97.69 86 ARG A C 1
ATOM 664 O O . ARG A 1 86 ? -31.990 -7.831 57.109 1.00 97.69 86 ARG A O 1
ATOM 671 N N . GLU A 1 87 ? -34.217 -7.837 57.321 1.00 97.25 87 GLU A N 1
ATOM 672 C CA . GLU A 1 87 ? -34.479 -7.992 55.886 1.00 97.25 87 GLU A CA 1
ATOM 673 C C . GLU A 1 87 ? -34.123 -6.727 55.104 1.00 97.25 87 GLU A C 1
ATOM 675 O O . GLU A 1 87 ? -33.450 -6.823 54.078 1.00 97.25 87 GLU A O 1
ATOM 680 N N . VAL A 1 88 ? -34.492 -5.548 55.614 1.00 97.62 88 VAL A N 1
ATOM 681 C CA . VAL A 1 88 ? -34.111 -4.259 55.018 1.00 97.62 88 VAL A CA 1
ATOM 682 C C . VAL A 1 88 ? -32.591 -4.115 54.968 1.00 97.62 88 VAL A C 1
ATOM 684 O O . VAL A 1 88 ? -32.053 -3.815 53.909 1.00 97.62 88 VAL A O 1
ATOM 687 N N . GLU A 1 89 ? -31.879 -4.415 56.056 1.00 97.81 89 GLU A N 1
ATOM 688 C CA . GLU A 1 89 ? -30.411 -4.358 56.090 1.00 97.81 89 GLU A CA 1
ATOM 689 C C . GLU A 1 89 ? -29.765 -5.293 55.054 1.00 97.81 89 GLU A C 1
ATOM 691 O O . GLU A 1 89 ? -28.818 -4.900 54.370 1.00 97.81 89 GLU A O 1
ATOM 696 N N . LYS A 1 90 ? -30.292 -6.514 54.884 1.00 97.94 90 LYS A N 1
ATOM 697 C CA . LYS A 1 90 ? -29.819 -7.449 53.848 1.00 97.94 90 LYS A CA 1
ATOM 698 C C . LYS A 1 90 ? -30.068 -6.916 52.439 1.00 97.94 90 LYS A C 1
ATOM 700 O O . LYS A 1 90 ? -29.191 -7.024 51.582 1.00 97.94 90 LYS A O 1
ATOM 705 N N . LEU A 1 91 ? -31.247 -6.346 52.192 1.00 97.50 91 LEU A N 1
ATOM 706 C CA . LEU A 1 91 ? -31.584 -5.757 50.897 1.00 97.50 91 LEU A CA 1
ATOM 707 C C . LEU A 1 91 ? -30.714 -4.533 50.597 1.00 97.50 91 LEU A C 1
ATOM 709 O O . LEU A 1 91 ? -30.221 -4.406 49.480 1.00 97.50 91 LEU A O 1
ATOM 713 N N . GLU A 1 92 ? -30.448 -3.679 51.586 1.00 97.50 92 GLU A N 1
ATOM 714 C CA . GLU A 1 92 ? -29.538 -2.540 51.439 1.00 97.50 92 GLU A CA 1
ATOM 715 C C . GLU A 1 92 ? -28.101 -2.981 51.145 1.00 97.50 92 GLU A C 1
ATOM 717 O O . GLU A 1 92 ? -27.429 -2.371 50.312 1.00 97.50 92 GLU A O 1
ATOM 722 N N . GLN A 1 93 ? -27.612 -4.035 51.806 1.00 97.81 93 GLN A N 1
ATOM 723 C CA . GLN A 1 93 ? -26.290 -4.603 51.523 1.00 97.81 93 GLN A CA 1
ATOM 724 C C . GLN A 1 93 ? -26.223 -5.151 50.096 1.00 97.81 93 GLN A C 1
ATOM 726 O O . GLN A 1 93 ? -25.330 -4.772 49.338 1.00 97.81 93 GLN A O 1
ATOM 731 N N . SER A 1 94 ? -27.213 -5.949 49.691 1.00 97.75 94 SER A N 1
ATOM 732 C CA . SER A 1 94 ? -27.298 -6.479 48.328 1.00 97.75 94 SER A CA 1
ATOM 733 C C . SER A 1 94 ? -27.392 -5.363 47.279 1.00 97.75 94 SER A C 1
ATOM 735 O O . SER A 1 94 ? -26.732 -5.428 46.243 1.00 97.75 94 SER A O 1
ATOM 737 N N . GLN A 1 95 ? -28.141 -4.292 47.561 1.00 96.75 95 GLN A N 1
ATOM 738 C CA . GLN A 1 95 ? -28.231 -3.126 46.683 1.00 96.75 95 GLN A CA 1
ATOM 739 C C . GLN A 1 95 ? -26.889 -2.393 46.567 1.00 96.75 95 GLN A C 1
ATOM 741 O O . GLN A 1 95 ? -26.500 -2.000 45.467 1.00 96.75 95 GLN A O 1
ATOM 746 N N . LYS A 1 96 ? -26.163 -2.212 47.677 1.00 98.00 96 LYS A N 1
ATOM 747 C CA . LYS A 1 96 ? -24.828 -1.592 47.672 1.00 98.00 96 LYS A CA 1
ATOM 748 C C . LYS A 1 96 ? -23.835 -2.414 46.854 1.00 98.00 96 LYS A C 1
ATOM 750 O O . LYS A 1 96 ? -23.105 -1.844 46.047 1.00 98.00 96 LYS A O 1
ATOM 755 N N . GLU A 1 97 ? -23.839 -3.734 47.012 1.00 97.81 97 GLU A N 1
ATOM 756 C CA . GLU A 1 97 ? -22.996 -4.640 46.226 1.00 97.81 97 GLU A CA 1
ATOM 757 C C . GLU A 1 97 ? -23.339 -4.588 44.733 1.00 97.81 97 GLU A C 1
ATOM 759 O O . GLU A 1 97 ? -22.440 -4.469 43.899 1.00 97.81 97 GLU A O 1
ATOM 764 N N . ALA A 1 98 ? -24.629 -4.611 44.387 1.00 97.75 98 ALA A N 1
ATOM 765 C CA . ALA A 1 98 ? -25.081 -4.498 43.004 1.00 97.75 98 ALA A CA 1
ATOM 766 C C . ALA A 1 98 ? -24.679 -3.153 42.374 1.00 97.75 98 ALA A C 1
ATOM 768 O O . ALA A 1 98 ? -24.196 -3.123 41.242 1.00 97.75 98 ALA A O 1
ATOM 769 N N . ASN A 1 99 ? -24.811 -2.047 43.114 1.00 97.88 99 ASN A N 1
ATOM 770 C CA . ASN A 1 99 ? -24.379 -0.726 42.657 1.00 97.88 99 ASN A CA 1
ATOM 771 C C . ASN A 1 99 ? -22.861 -0.667 42.442 1.00 97.88 99 ASN A C 1
ATOM 773 O O . ASN A 1 99 ? -22.418 -0.181 41.405 1.00 97.88 99 ASN A O 1
ATOM 777 N N . PHE A 1 100 ? -22.067 -1.222 43.364 1.00 98.06 100 PHE A N 1
ATOM 778 C CA . PHE A 1 100 ? -20.612 -1.290 43.215 1.00 98.06 100 PHE A CA 1
ATOM 779 C C . PHE A 1 100 ? -20.200 -2.088 41.969 1.00 98.06 100 PHE A C 1
ATOM 781 O O . PHE A 1 100 ? -19.345 -1.653 41.196 1.00 98.06 100 PHE A O 1
ATOM 788 N N . GLN A 1 101 ? -20.842 -3.234 41.724 1.00 97.88 101 GLN A N 1
ATOM 789 C CA . GLN A 1 101 ? -20.598 -4.025 40.514 1.00 97.88 101 GLN A CA 1
ATOM 790 C C . GLN A 1 101 ? -20.981 -3.264 39.239 1.00 97.88 101 GLN A C 1
ATOM 792 O O . GLN A 1 101 ? -20.291 -3.374 38.224 1.00 97.88 101 GLN A O 1
ATOM 797 N N . LEU A 1 102 ? -22.060 -2.478 39.278 1.00 97.75 102 LEU A N 1
ATOM 798 C CA . LEU A 1 102 ? -22.507 -1.670 38.146 1.00 97.75 102 LEU A CA 1
ATOM 799 C C . LEU A 1 102 ? -21.534 -0.521 37.848 1.00 97.75 102 LEU A C 1
ATOM 801 O O . LEU A 1 102 ? -21.223 -0.268 36.681 1.00 97.75 102 LEU A O 1
ATOM 805 N N . GLU A 1 103 ? -21.008 0.137 38.880 1.00 97.94 103 GLU A N 1
ATOM 806 C CA . GLU A 1 103 ? -19.971 1.163 38.745 1.00 97.94 103 GLU A CA 1
ATOM 807 C C . GLU A 1 103 ? -18.672 0.589 38.161 1.00 97.94 103 GLU A C 1
ATOM 809 O O . GLU A 1 103 ? -18.146 1.142 37.191 1.00 97.94 103 GLU A O 1
ATOM 814 N N . ASP A 1 104 ? -18.195 -0.556 38.664 1.00 97.94 104 ASP A N 1
ATOM 815 C CA . ASP A 1 104 ? -17.010 -1.239 38.120 1.00 97.94 104 ASP A CA 1
ATOM 816 C C . ASP A 1 104 ? -17.227 -1.666 36.657 1.00 97.94 104 ASP A C 1
ATOM 818 O O . ASP A 1 104 ? -16.386 -1.418 35.788 1.00 97.94 104 ASP A O 1
ATOM 822 N N . ALA A 1 105 ? -18.394 -2.228 36.328 1.00 97.62 105 ALA A N 1
ATOM 823 C CA . ALA A 1 105 ? -18.737 -2.581 34.951 1.00 97.62 105 ALA A CA 1
ATOM 824 C C . ALA A 1 105 ? -18.766 -1.352 34.022 1.00 97.62 105 ALA A C 1
ATOM 826 O O . ALA A 1 105 ? -18.252 -1.412 32.899 1.00 97.62 105 ALA A O 1
ATOM 827 N N . SER A 1 106 ? -19.315 -0.227 34.487 1.00 97.25 106 SER A N 1
ATOM 828 C CA . SER A 1 106 ? -19.346 1.041 33.748 1.00 97.25 106 SER A CA 1
ATOM 829 C C . SER A 1 106 ? -17.940 1.613 33.522 1.00 97.25 106 SER A C 1
ATOM 831 O O . SER A 1 106 ? -17.596 2.031 32.407 1.00 97.25 106 SER A O 1
ATOM 833 N N . ALA A 1 107 ? -17.078 1.554 34.542 1.00 98.06 107 ALA A N 1
ATOM 834 C CA . ALA A 1 107 ? -15.680 1.966 34.445 1.00 98.06 107 ALA A CA 1
ATOM 835 C C . ALA A 1 107 ? -14.912 1.106 33.426 1.00 98.06 107 ALA A C 1
ATOM 837 O O . ALA A 1 107 ? -14.258 1.638 32.522 1.00 98.06 107 ALA A O 1
ATOM 838 N N . ARG A 1 108 ? -15.067 -0.224 33.492 1.00 98.12 108 ARG A N 1
ATOM 839 C CA . ARG A 1 108 ? -14.477 -1.162 32.521 1.00 98.12 108 ARG A CA 1
ATOM 840 C C . ARG A 1 108 ? -14.985 -0.919 31.103 1.00 98.12 108 ARG A C 1
ATOM 842 O O . ARG A 1 108 ? -14.208 -0.991 30.150 1.00 98.12 108 ARG A O 1
ATOM 849 N N . MET A 1 109 ? -16.273 -0.619 30.934 1.00 97.44 109 MET A N 1
ATOM 850 C CA . MET A 1 109 ? -16.856 -0.315 29.625 1.00 97.44 109 MET A CA 1
ATOM 851 C C . MET A 1 109 ? -16.266 0.970 29.030 1.00 97.44 109 MET A C 1
ATOM 853 O O . MET A 1 109 ? -15.915 0.998 27.847 1.00 97.44 109 MET A O 1
ATOM 857 N N . SER A 1 110 ? -16.103 2.004 29.854 1.00 97.75 110 SER A N 1
ATOM 858 C CA . SER A 1 110 ? -15.508 3.282 29.454 1.00 97.75 110 SER A CA 1
ATOM 859 C C . SER A 1 110 ? -14.045 3.123 29.033 1.00 97.75 110 SER A C 1
ATOM 861 O O . SER A 1 110 ? -13.643 3.631 27.981 1.00 97.75 110 SER A O 1
ATOM 863 N N . GLU A 1 111 ? -13.259 2.352 29.787 1.00 98.12 111 GLU A N 1
ATOM 864 C CA . GLU A 1 111 ? -11.864 2.068 29.434 1.00 98.12 111 GLU A CA 1
ATOM 865 C C . GLU A 1 111 ? -11.764 1.236 28.146 1.00 98.12 111 GLU A C 1
ATOM 867 O O . GLU A 1 111 ? -11.020 1.598 27.232 1.00 98.12 111 GLU A O 1
ATOM 872 N N . ASN A 1 112 ? -12.591 0.196 27.990 1.00 98.19 112 ASN A N 1
ATOM 873 C CA . ASN A 1 112 ? -12.669 -0.572 26.743 1.00 98.19 112 ASN A CA 1
ATOM 874 C C . ASN A 1 112 ? -13.024 0.311 25.538 1.00 98.19 112 ASN A C 1
ATOM 876 O O . ASN A 1 112 ? -12.454 0.159 24.452 1.00 98.19 112 ASN A O 1
ATOM 880 N N . TYR A 1 113 ? -13.945 1.262 25.705 1.00 98.00 113 TYR A N 1
ATOM 881 C CA . TYR A 1 113 ? -14.289 2.214 24.652 1.00 98.00 113 TYR A CA 1
ATOM 882 C C . TYR A 1 113 ? -13.097 3.109 24.284 1.00 98.00 113 TYR A C 1
ATOM 884 O O . TYR A 1 113 ? -12.808 3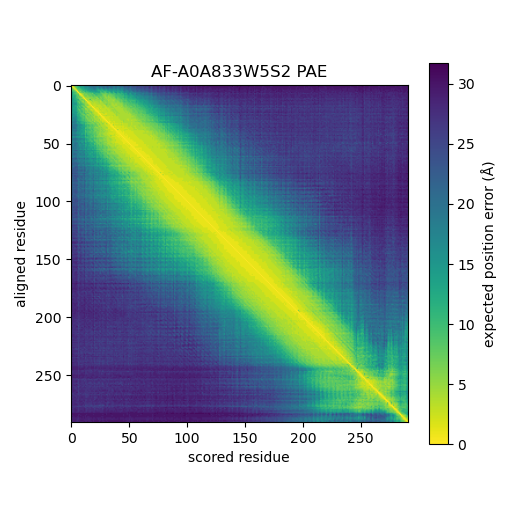.302 23.096 1.00 98.00 113 TYR A O 1
ATOM 892 N N . ARG A 1 114 ? -12.351 3.598 25.281 1.00 98.19 114 ARG A N 1
ATOM 893 C CA . ARG A 1 114 ? -11.141 4.407 25.073 1.00 98.19 114 ARG A CA 1
ATOM 894 C C . ARG A 1 114 ? -10.046 3.625 24.346 1.00 98.19 114 ARG A C 1
ATOM 896 O O . ARG A 1 114 ? -9.451 4.128 23.385 1.00 98.19 114 ARG A O 1
ATOM 903 N N . GLN A 1 115 ? -9.822 2.373 24.738 1.00 98.00 115 GLN A N 1
ATOM 904 C CA . GLN A 1 115 ? -8.872 1.476 24.080 1.00 98.00 115 GLN A CA 1
ATOM 905 C C . GLN A 1 115 ? -9.287 1.183 22.636 1.00 98.00 115 GLN A C 1
ATOM 907 O O . GLN A 1 115 ? -8.473 1.322 21.720 1.00 98.00 115 GLN A O 1
ATOM 912 N N . LYS A 1 116 ? -10.571 0.890 22.394 1.00 98.25 116 LYS A N 1
ATOM 913 C CA . LYS A 1 116 ? -11.130 0.707 21.045 1.00 98.25 116 LYS A CA 1
ATOM 914 C C . LYS A 1 116 ? -10.876 1.923 20.155 1.00 98.25 116 LYS A C 1
ATOM 916 O O . LYS A 1 116 ? -10.514 1.755 18.989 1.00 98.25 116 LYS A O 1
ATOM 921 N N . MET A 1 117 ? -11.053 3.139 20.672 1.00 98.06 117 MET A N 1
ATOM 922 C CA . MET A 1 117 ? -10.792 4.359 19.902 1.00 98.06 117 MET A CA 1
ATOM 923 C C . MET A 1 117 ? -9.307 4.561 19.614 1.00 98.06 117 MET A C 1
ATOM 925 O O . MET A 1 117 ? -8.951 4.852 18.471 1.00 98.06 117 MET A O 1
ATOM 929 N N . THR A 1 118 ? -8.441 4.307 20.595 1.00 98.12 118 THR A N 1
ATOM 930 C CA . THR A 1 118 ? -6.982 4.347 20.415 1.00 98.12 118 THR A CA 1
ATOM 931 C C . THR A 1 118 ? -6.520 3.357 19.344 1.00 98.12 118 THR A C 1
ATOM 933 O O . THR A 1 118 ? -5.773 3.720 18.437 1.00 98.12 118 THR A O 1
ATOM 936 N N . VAL A 1 119 ? -7.002 2.111 19.386 1.00 97.88 119 VAL A N 1
ATOM 937 C CA . VAL A 1 119 ? -6.664 1.089 18.383 1.00 97.88 119 VAL A CA 1
ATOM 938 C C . VAL A 1 119 ? -7.191 1.482 17.002 1.00 97.88 119 VAL A C 1
ATOM 940 O O . VAL A 1 119 ? -6.457 1.392 16.020 1.00 97.88 119 VAL A O 1
ATOM 943 N N . LYS A 1 120 ? -8.425 1.995 16.900 1.00 98.12 120 LYS A N 1
ATOM 944 C CA . LYS A 1 120 ? -8.959 2.514 15.629 1.00 98.12 120 LYS A CA 1
ATOM 945 C C . LYS A 1 120 ? -8.110 3.653 15.062 1.00 98.12 120 LYS A C 1
ATOM 947 O O . LYS A 1 120 ? -7.906 3.692 13.849 1.00 98.12 120 LYS A O 1
ATOM 952 N N . ALA A 1 121 ? -7.624 4.565 15.905 1.00 97.81 121 ALA A N 1
ATOM 953 C CA . ALA A 1 121 ? -6.734 5.644 15.486 1.00 97.81 121 ALA A CA 1
ATOM 954 C C . ALA A 1 121 ? -5.404 5.087 14.951 1.00 97.81 121 ALA A C 1
ATOM 956 O O . ALA A 1 121 ? -5.047 5.389 13.813 1.00 97.81 121 ALA A O 1
ATOM 957 N N . LYS A 1 122 ? -4.760 4.171 15.688 1.00 97.62 122 LYS A N 1
ATOM 958 C CA . LYS A 1 122 ? -3.526 3.490 15.254 1.00 97.62 122 LYS A CA 1
ATOM 959 C C . LYS A 1 122 ? -3.699 2.744 13.927 1.00 97.62 122 LYS A C 1
ATOM 961 O O . LYS A 1 122 ? -2.847 2.842 13.051 1.00 97.62 122 LYS A O 1
ATOM 966 N N . ILE A 1 123 ? -4.825 2.050 13.729 1.00 97.62 123 ILE A N 1
ATOM 967 C CA . ILE A 1 123 ? -5.137 1.374 12.456 1.00 97.62 123 ILE A CA 1
ATOM 968 C C . ILE A 1 123 ? -5.256 2.387 11.312 1.00 97.62 123 ILE A C 1
ATOM 970 O O . ILE A 1 123 ? -4.751 2.143 10.216 1.00 97.62 123 ILE A O 1
ATOM 974 N N . ARG A 1 124 ? -5.920 3.529 11.537 1.00 96.81 124 ARG A N 1
ATOM 975 C CA . ARG A 1 124 ? -6.034 4.585 10.519 1.00 96.81 124 ARG A CA 1
ATOM 976 C C . ARG A 1 124 ? -4.669 5.172 10.173 1.00 96.81 124 ARG A C 1
ATOM 978 O O . ARG A 1 124 ? -4.388 5.347 8.990 1.00 96.81 124 ARG A O 1
ATOM 985 N N . GLU A 1 125 ? -3.836 5.443 11.173 1.00 96.12 125 GLU A N 1
ATOM 986 C CA . GLU A 1 125 ? -2.477 5.947 10.970 1.00 96.12 125 GLU A CA 1
ATOM 987 C C . GLU A 1 125 ? -1.609 4.949 10.211 1.00 96.12 125 GLU A C 1
ATOM 989 O O . GLU A 1 125 ? -0.999 5.339 9.224 1.00 96.12 125 GLU A O 1
ATOM 994 N N . ALA A 1 126 ? -1.641 3.662 10.566 1.00 95.69 126 ALA A N 1
ATOM 995 C CA . ALA A 1 126 ? -0.904 2.612 9.859 1.00 95.69 126 ALA A CA 1
ATOM 996 C C . ALA A 1 126 ? -1.400 2.389 8.416 1.00 95.69 126 ALA A C 1
ATOM 998 O O . ALA A 1 126 ? -0.631 2.011 7.531 1.00 95.69 126 ALA A O 1
ATOM 999 N N . ARG A 1 127 ? -2.683 2.652 8.136 1.00 96.75 127 ARG A N 1
ATOM 1000 C CA . ARG A 1 127 ? -3.261 2.497 6.791 1.00 96.75 127 ARG A CA 1
ATOM 1001 C C . ARG A 1 127 ? -2.847 3.612 5.824 1.00 96.75 127 ARG A C 1
ATOM 1003 O O . ARG A 1 127 ? -2.789 3.364 4.620 1.00 96.75 127 ARG A O 1
ATOM 1010 N N . ARG A 1 128 ? -2.540 4.816 6.324 1.00 96.12 128 ARG A N 1
ATOM 1011 C CA . ARG A 1 128 ? -2.093 5.962 5.506 1.00 96.12 128 ARG A CA 1
ATOM 1012 C C . ARG A 1 128 ? -0.808 5.682 4.708 1.00 96.12 128 ARG A C 1
ATOM 1014 O O . ARG A 1 128 ? -0.876 5.812 3.484 1.00 96.12 128 ARG A O 1
ATOM 1021 N N . PRO A 1 129 ? 0.320 5.261 5.316 1.00 96.69 129 PRO A N 1
ATOM 1022 C CA . PRO A 1 129 ? 1.541 4.979 4.568 1.00 96.69 129 PRO A CA 1
ATOM 1023 C C . PRO A 1 129 ? 1.348 3.800 3.614 1.00 96.69 129 PRO A C 1
ATOM 1025 O O . PRO A 1 129 ? 1.821 3.847 2.487 1.00 96.69 129 PRO A O 1
ATOM 1028 N N . LEU A 1 130 ? 0.564 2.781 3.987 1.00 96.88 130 LEU A N 1
ATOM 1029 C CA . LEU A 1 130 ? 0.253 1.668 3.085 1.00 96.88 130 LEU A CA 1
ATOM 1030 C C . LEU A 1 130 ? -0.452 2.144 1.800 1.00 96.88 130 LEU A C 1
ATOM 1032 O O . LEU A 1 130 ? -0.137 1.688 0.700 1.00 96.88 130 LEU A O 1
ATOM 1036 N N . GLN A 1 131 ? -1.395 3.083 1.922 1.00 97.00 131 GLN A N 1
ATOM 1037 C CA . GLN A 1 131 ? -2.067 3.681 0.769 1.00 97.00 131 GLN A CA 1
ATOM 1038 C C . GLN A 1 131 ? -1.113 4.545 -0.069 1.00 97.00 131 GLN A C 1
ATOM 1040 O O . GLN A 1 131 ? -1.176 4.486 -1.299 1.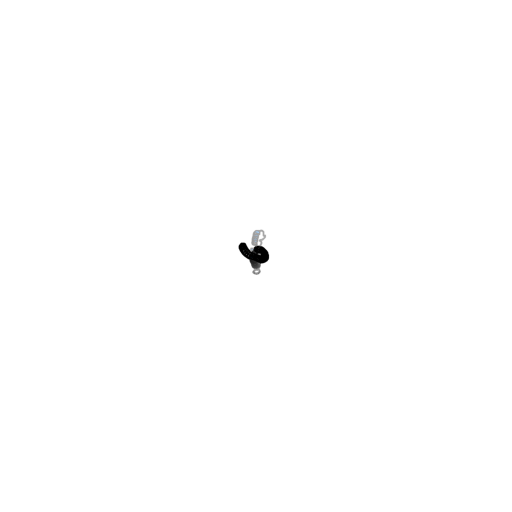00 97.00 131 GLN A O 1
ATOM 1045 N N . GLN A 1 132 ? -0.212 5.294 0.576 1.00 96.88 132 GLN A N 1
ATOM 1046 C CA . GLN A 1 132 ? 0.836 6.066 -0.099 1.00 96.88 132 GLN A CA 1
ATOM 1047 C C . GLN A 1 132 ? 1.783 5.146 -0.880 1.00 96.88 132 GLN A C 1
ATOM 1049 O O . GLN A 1 132 ? 1.924 5.318 -2.088 1.00 96.88 132 GLN A O 1
ATOM 1054 N N . TYR A 1 133 ? 2.320 4.097 -0.252 1.00 96.94 133 TYR A N 1
ATOM 1055 C CA . TYR A 1 133 ? 3.181 3.118 -0.917 1.00 96.94 133 TYR A CA 1
ATOM 1056 C C . TYR A 1 133 ? 2.475 2.414 -2.076 1.00 96.94 133 TYR A C 1
ATOM 1058 O O . TYR A 1 133 ? 3.064 2.233 -3.137 1.00 96.94 133 TYR A O 1
ATOM 1066 N N . LYS A 1 134 ? 1.188 2.067 -1.939 1.00 97.88 134 LYS A N 1
ATOM 1067 C CA . LYS A 1 134 ? 0.413 1.485 -3.048 1.00 97.88 134 LYS A CA 1
ATOM 1068 C C . LYS A 1 134 ? 0.276 2.457 -4.229 1.00 97.88 134 LYS A C 1
ATOM 1070 O O . LYS A 1 134 ? 0.363 2.036 -5.389 1.00 97.88 134 LYS A O 1
ATOM 1075 N N . ALA A 1 135 ? 0.065 3.744 -3.953 1.0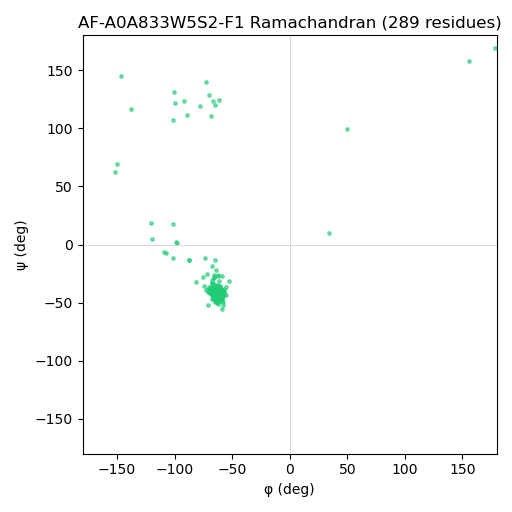0 97.00 135 ALA A N 1
ATOM 1076 C CA . ALA A 1 135 ? 0.002 4.782 -4.979 1.00 97.00 135 ALA A CA 1
ATOM 1077 C C . ALA A 1 135 ? 1.369 4.997 -5.652 1.00 97.00 135 ALA A C 1
ATOM 1079 O O . ALA A 1 135 ? 1.446 5.055 -6.881 1.00 97.00 135 ALA A O 1
ATOM 1080 N N . GLU A 1 136 ? 2.452 5.032 -4.874 1.00 97.75 136 GLU A N 1
ATOM 1081 C CA . GLU A 1 136 ? 3.822 5.128 -5.383 1.00 97.75 136 GLU A CA 1
ATOM 1082 C C . GLU A 1 136 ? 4.199 3.928 -6.247 1.00 97.75 136 GLU A C 1
ATOM 1084 O O . GLU A 1 136 ? 4.716 4.108 -7.348 1.00 97.75 136 GLU A O 1
ATOM 1089 N N . LEU A 1 137 ? 3.870 2.714 -5.807 1.00 98.06 137 LEU A N 1
ATOM 1090 C CA . LEU A 1 137 ? 4.118 1.484 -6.553 1.00 98.06 137 LEU A CA 1
ATOM 1091 C C . LEU A 1 137 ? 3.361 1.496 -7.886 1.00 98.06 137 LEU A C 1
ATOM 1093 O O . LEU A 1 137 ? 3.936 1.189 -8.929 1.00 98.06 137 LEU A O 1
ATOM 1097 N N . SER A 1 138 ? 2.108 1.957 -7.885 1.00 98.00 138 SER A N 1
ATOM 1098 C CA . SER A 1 138 ? 1.321 2.139 -9.113 1.00 98.00 138 SER A CA 1
ATOM 1099 C C . SER A 1 138 ? 1.940 3.188 -10.049 1.00 98.00 138 SER A C 1
ATOM 1101 O O . SER A 1 138 ? 1.988 2.989 -11.266 1.00 98.00 138 SER A O 1
ATOM 1103 N N . ARG A 1 139 ? 2.451 4.301 -9.503 1.00 98.00 139 ARG A N 1
ATOM 1104 C CA . ARG A 1 139 ? 3.151 5.345 -10.271 1.00 98.00 139 ARG A CA 1
ATOM 1105 C C . ARG A 1 139 ? 4.446 4.811 -10.885 1.00 98.00 139 ARG A C 1
ATOM 1107 O O . ARG A 1 139 ? 4.706 5.052 -12.065 1.00 98.00 139 ARG A O 1
ATOM 1114 N N . LEU A 1 140 ? 5.236 4.075 -10.106 1.00 98.00 140 LEU A N 1
ATOM 1115 C CA . LEU A 1 140 ? 6.490 3.466 -10.544 1.00 98.00 140 LEU A CA 1
ATOM 1116 C C . LEU A 1 140 ? 6.254 2.389 -11.603 1.00 98.00 140 LEU A C 1
ATOM 1118 O O . LEU A 1 140 ? 6.972 2.375 -12.598 1.00 98.00 140 LEU A O 1
ATOM 1122 N N . ALA A 1 141 ? 5.219 1.558 -11.458 1.00 98.06 141 ALA A N 1
ATOM 1123 C CA . ALA A 1 141 ? 4.837 0.573 -12.468 1.00 98.06 141 ALA A CA 1
ATOM 1124 C C . ALA A 1 141 ? 4.532 1.244 -13.818 1.00 98.06 141 ALA A C 1
ATOM 1126 O O . ALA A 1 141 ? 5.145 0.909 -14.830 1.00 98.06 141 ALA A O 1
ATOM 1127 N N . ARG A 1 142 ? 3.697 2.294 -13.820 1.00 98.00 142 ARG A N 1
ATOM 1128 C CA . ARG A 1 142 ? 3.406 3.077 -15.038 1.00 98.00 142 ARG A CA 1
ATOM 1129 C C . ARG A 1 142 ? 4.651 3.754 -15.616 1.00 98.00 142 ARG A C 1
ATOM 1131 O O . ARG A 1 142 ? 4.778 3.886 -16.831 1.00 98.00 142 ARG A O 1
ATOM 1138 N N . SER A 1 143 ? 5.563 4.227 -14.767 1.00 98.12 143 SER A N 1
ATOM 1139 C CA . SER A 1 143 ? 6.840 4.801 -15.210 1.00 98.12 143 SER A CA 1
ATOM 1140 C C . SER A 1 143 ? 7.722 3.751 -15.895 1.00 98.12 143 SER A C 1
ATOM 1142 O O . SER A 1 143 ? 8.195 3.968 -17.009 1.00 98.12 143 SER A O 1
ATOM 1144 N N . LYS A 1 144 ? 7.862 2.576 -15.273 1.00 98.31 144 LYS A N 1
ATOM 1145 C CA . LYS A 1 144 ? 8.610 1.429 -15.796 1.00 98.31 144 LYS A CA 1
ATOM 1146 C C . LYS A 1 144 ? 8.069 0.970 -17.146 1.00 98.31 144 LYS A C 1
ATOM 1148 O O . LYS A 1 144 ? 8.856 0.734 -18.057 1.00 98.31 144 LYS A O 1
ATOM 1153 N N . ASP A 1 145 ? 6.752 0.874 -17.298 1.00 98.06 145 ASP A N 1
ATOM 1154 C CA . ASP A 1 145 ? 6.145 0.450 -18.563 1.00 98.06 145 ASP A CA 1
ATOM 1155 C C . ASP A 1 145 ? 6.374 1.473 -19.679 1.00 98.06 145 ASP A C 1
ATOM 1157 O O . ASP A 1 145 ? 6.718 1.093 -20.798 1.00 98.06 145 ASP A O 1
ATOM 1161 N N . ARG A 1 146 ? 6.296 2.776 -19.373 1.00 98.00 146 ARG A N 1
ATOM 1162 C CA . ARG A 1 146 ? 6.658 3.835 -20.331 1.00 98.00 146 ARG A CA 1
ATOM 1163 C C . ARG A 1 146 ? 8.127 3.755 -20.743 1.00 98.00 146 ARG A C 1
ATOM 1165 O O . ARG A 1 146 ? 8.421 3.808 -21.936 1.00 98.00 146 ARG A O 1
ATOM 1172 N N . ALA A 1 147 ? 9.035 3.565 -19.787 1.00 97.69 147 ALA A N 1
ATOM 1173 C CA . ALA A 1 147 ? 10.459 3.404 -20.070 1.00 97.69 147 ALA A CA 1
ATOM 1174 C C . ALA A 1 147 ? 10.735 2.154 -20.926 1.00 97.69 147 ALA A C 1
ATOM 1176 O O . ALA A 1 147 ? 11.490 2.225 -21.893 1.00 97.69 147 ALA A O 1
ATOM 1177 N N . LYS A 1 148 ? 10.068 1.026 -20.642 1.00 98.25 148 LYS A N 1
ATOM 1178 C CA . LYS A 1 148 ? 10.144 -0.188 -21.474 1.00 98.25 148 LYS A CA 1
ATOM 1179 C C . LYS A 1 148 ? 9.669 0.069 -22.901 1.00 98.25 148 LYS A C 1
ATOM 1181 O O . LYS A 1 148 ? 10.351 -0.315 -23.844 1.00 98.25 148 LYS A O 1
ATOM 1186 N N . GLN A 1 149 ? 8.537 0.751 -23.075 1.00 98.12 149 GLN A N 1
ATOM 1187 C CA . GLN A 1 149 ? 8.029 1.098 -24.405 1.00 98.12 149 GLN A CA 1
ATOM 1188 C C . GLN A 1 149 ? 8.996 2.007 -25.172 1.00 98.12 149 GLN A C 1
ATOM 1190 O O . GLN A 1 149 ? 9.200 1.805 -26.370 1.00 98.12 149 GLN A O 1
ATOM 1195 N N . GLN A 1 150 ? 9.607 2.989 -24.501 1.00 97.75 150 GLN A N 1
ATOM 1196 C CA . GLN A 1 150 ? 10.639 3.838 -25.100 1.00 97.75 150 GLN A CA 1
ATOM 1197 C C . GLN A 1 150 ? 11.872 3.025 -25.499 1.00 97.75 150 GLN A C 1
ATOM 1199 O O . GLN A 1 150 ? 12.331 3.147 -26.633 1.00 97.75 150 GLN A O 1
ATOM 1204 N N . LEU A 1 151 ? 12.351 2.134 -24.628 1.00 98.19 151 LEU A N 1
ATOM 1205 C CA . LEU A 1 151 ? 13.477 1.252 -24.924 1.00 98.19 151 LEU A CA 1
ATOM 1206 C C . LEU A 1 151 ? 13.195 0.375 -26.152 1.00 98.19 151 LEU A C 1
ATOM 1208 O O . LEU A 1 151 ? 14.011 0.324 -27.067 1.00 98.19 151 LEU A O 1
ATOM 1212 N N . SER A 1 152 ? 12.013 -0.242 -26.232 1.00 98.06 152 SER A N 1
ATOM 1213 C CA . SER A 1 152 ? 11.616 -1.053 -27.390 1.00 98.06 152 SER A CA 1
ATOM 1214 C C . SER A 1 152 ? 11.454 -0.238 -28.679 1.00 98.06 152 SER A C 1
ATOM 1216 O O . SER A 1 152 ? 11.583 -0.789 -29.772 1.00 98.06 152 SER A O 1
ATOM 1218 N N . ARG A 1 153 ? 11.143 1.063 -28.602 1.00 98.06 153 ARG A N 1
ATOM 1219 C CA . ARG A 1 153 ? 11.157 1.959 -29.775 1.00 98.06 153 ARG A CA 1
ATOM 1220 C C . ARG A 1 153 ? 12.590 2.217 -30.230 1.00 98.06 153 ARG A C 1
ATOM 1222 O O . ARG A 1 153 ? 12.907 1.938 -31.380 1.00 98.06 153 ARG A O 1
ATOM 1229 N N . VAL A 1 154 ? 13.459 2.631 -29.310 1.00 98.00 154 VAL A N 1
ATOM 1230 C CA . VAL A 1 154 ? 14.871 2.917 -29.604 1.00 98.00 154 VAL A CA 1
ATOM 1231 C C . VAL A 1 154 ? 15.594 1.681 -30.140 1.00 98.00 154 VAL A C 1
ATOM 1233 O O . VAL A 1 154 ? 16.339 1.788 -31.107 1.00 98.00 154 VAL A O 1
ATOM 1236 N N . GLN A 1 155 ? 15.341 0.496 -29.581 1.00 97.94 155 GLN A N 1
ATOM 1237 C CA . GLN A 1 155 ? 15.902 -0.761 -30.087 1.00 97.94 155 GLN A CA 1
ATOM 1238 C C . GLN A 1 155 ? 15.483 -1.040 -31.535 1.00 97.94 155 GLN A C 1
ATOM 1240 O O . GLN A 1 155 ? 16.326 -1.407 -32.352 1.00 97.94 155 GLN A O 1
ATOM 1245 N N . ARG A 1 156 ? 14.206 -0.823 -31.880 1.00 98.12 156 ARG A N 1
ATOM 1246 C CA . ARG A 1 156 ? 13.723 -0.976 -33.262 1.00 98.12 156 ARG A CA 1
ATOM 1247 C C . ARG A 1 156 ? 14.339 0.054 -34.202 1.00 98.12 156 ARG A C 1
ATOM 1249 O O . ARG A 1 156 ? 14.716 -0.299 -35.315 1.00 98.12 156 ARG A O 1
ATOM 1256 N N . ASP A 1 157 ? 14.472 1.301 -33.767 1.00 97.94 157 ASP A N 1
ATOM 1257 C CA . ASP A 1 157 ? 15.085 2.353 -34.582 1.00 97.94 157 ASP A CA 1
ATOM 1258 C C . ASP A 1 157 ? 16.577 2.093 -34.812 1.00 97.94 157 ASP A C 1
ATOM 1260 O O . ASP A 1 157 ? 17.073 2.262 -35.927 1.00 97.94 157 ASP A O 1
ATOM 1264 N N . LEU A 1 158 ? 17.287 1.618 -33.786 1.00 98.00 158 LEU A N 1
ATOM 1265 C CA . LEU A 1 158 ? 18.680 1.197 -33.889 1.00 98.00 158 LEU A CA 1
ATOM 1266 C C . LEU A 1 158 ? 18.831 0.029 -34.869 1.00 98.00 158 LEU A C 1
ATOM 1268 O O . LEU A 1 158 ? 19.704 0.069 -35.735 1.00 98.00 158 LEU A O 1
ATOM 1272 N N . GLN A 1 159 ? 17.961 -0.977 -34.772 1.00 98.06 159 GLN A N 1
ATOM 1273 C CA . GLN A 1 159 ? 17.958 -2.123 -35.677 1.00 98.06 159 GLN A CA 1
ATOM 1274 C C . GLN A 1 159 ? 17.717 -1.690 -37.130 1.00 98.06 159 GLN A C 1
ATOM 1276 O O . GLN A 1 159 ? 18.504 -2.029 -38.011 1.00 98.06 159 GLN A O 1
ATOM 1281 N N . ARG A 1 160 ? 16.721 -0.830 -37.372 1.00 97.94 160 ARG A N 1
ATOM 1282 C CA . ARG A 1 160 ? 16.459 -0.256 -38.702 1.00 97.94 160 ARG A CA 1
ATOM 1283 C C . ARG A 1 160 ? 17.639 0.556 -39.231 1.00 97.94 160 ARG A C 1
ATOM 1285 O O . ARG A 1 160 ? 17.945 0.486 -40.417 1.00 97.94 160 ARG A O 1
ATOM 1292 N N . LYS A 1 161 ? 18.310 1.345 -38.384 1.00 97.38 161 LYS A N 1
ATOM 1293 C CA . LYS A 1 161 ? 19.515 2.089 -38.788 1.00 97.38 161 LYS A CA 1
ATOM 1294 C C . LYS A 1 161 ? 20.658 1.148 -39.165 1.00 97.38 161 LYS A C 1
ATOM 1296 O O . LYS A 1 161 ? 21.328 1.408 -40.160 1.00 97.38 161 LYS A O 1
ATOM 1301 N N . ARG A 1 162 ? 20.853 0.055 -38.419 1.00 97.06 162 ARG A N 1
ATOM 1302 C CA . ARG A 1 162 ? 21.840 -0.983 -38.752 1.00 97.06 162 ARG A CA 1
ATOM 1303 C C . ARG A 1 162 ? 21.532 -1.628 -40.100 1.00 97.06 162 ARG A C 1
ATOM 1305 O O . ARG A 1 162 ? 22.420 -1.687 -40.935 1.00 97.06 162 ARG A O 1
ATOM 1312 N N . GLU A 1 163 ? 20.285 -2.029 -40.333 1.00 97.81 163 GLU A N 1
ATOM 1313 C CA . GLU A 1 163 ? 19.840 -2.627 -41.602 1.00 97.81 163 GLU A CA 1
ATOM 1314 C C . GLU A 1 163 ? 19.996 -1.672 -42.792 1.00 97.81 163 GLU A C 1
ATOM 1316 O O . GLU A 1 163 ? 20.473 -2.065 -43.851 1.00 97.81 163 GLU A O 1
ATOM 1321 N N . ARG A 1 164 ? 19.655 -0.389 -42.620 1.00 97.62 164 ARG A N 1
ATOM 1322 C CA . ARG A 1 164 ? 19.875 0.629 -43.660 1.00 97.62 164 ARG A CA 1
ATOM 1323 C C . ARG A 1 164 ? 21.354 0.817 -43.968 1.00 97.62 164 ARG A C 1
ATOM 1325 O O . ARG A 1 164 ? 21.720 0.933 -45.130 1.00 97.62 164 ARG A O 1
ATOM 1332 N N . HIS A 1 165 ? 22.194 0.852 -42.938 1.00 97.38 165 HIS A N 1
ATOM 1333 C CA . HIS A 1 165 ? 23.633 0.998 -43.113 1.00 97.38 165 HIS A CA 1
ATOM 1334 C C . HIS A 1 165 ? 24.242 -0.220 -43.816 1.00 97.38 165 HIS A C 1
ATOM 1336 O O . HIS A 1 165 ? 25.029 -0.057 -44.742 1.00 97.38 165 HIS A O 1
ATOM 1342 N N . THR A 1 166 ? 23.859 -1.440 -43.430 1.00 97.75 166 THR A N 1
ATOM 1343 C CA . THR A 1 166 ? 24.340 -2.651 -44.107 1.00 97.75 166 THR A CA 1
ATOM 1344 C C . THR A 1 166 ? 23.854 -2.726 -45.552 1.00 97.75 166 THR A C 1
ATOM 1346 O O . THR A 1 166 ? 24.638 -3.098 -46.420 1.00 97.75 166 THR A O 1
ATOM 1349 N N . ALA A 1 167 ? 22.611 -2.328 -45.840 1.00 97.38 167 ALA A N 1
ATOM 1350 C CA . ALA A 1 167 ? 22.100 -2.236 -47.207 1.00 97.38 167 ALA A CA 1
ATOM 1351 C C . ALA A 1 167 ? 22.857 -1.191 -48.044 1.00 97.38 167 ALA A C 1
ATOM 1353 O O . ALA A 1 167 ? 23.236 -1.476 -49.178 1.00 97.38 167 ALA A O 1
ATOM 1354 N N . LEU A 1 168 ? 23.136 -0.014 -47.474 1.00 97.69 168 LEU A N 1
ATOM 1355 C CA . LEU A 1 168 ? 23.925 1.027 -48.135 1.00 97.69 168 LEU A CA 1
ATOM 1356 C C . LEU A 1 168 ? 25.341 0.538 -48.453 1.00 97.69 168 LEU A C 1
ATOM 1358 O O . LEU A 1 168 ? 25.807 0.722 -49.572 1.00 97.69 168 LEU A O 1
ATOM 1362 N N . LEU A 1 169 ? 26.010 -0.113 -47.495 1.00 97.12 169 LEU A N 1
ATOM 1363 C CA . LEU A 1 169 ? 27.338 -0.681 -47.723 1.00 97.12 169 LEU A CA 1
ATOM 1364 C C . LEU A 1 169 ? 27.323 -1.720 -48.845 1.00 97.12 169 LEU A C 1
ATOM 1366 O O . LEU A 1 169 ? 28.183 -1.651 -49.713 1.00 97.12 169 LEU A O 1
ATOM 1370 N N . LYS A 1 170 ? 26.336 -2.626 -48.864 1.00 96.88 170 LYS A N 1
ATOM 1371 C CA . LYS A 1 170 ? 26.187 -3.618 -49.941 1.00 96.88 170 LYS A CA 1
ATOM 1372 C C . LYS A 1 170 ? 26.013 -2.957 -51.308 1.00 96.88 170 LYS A C 1
ATOM 1374 O O . LYS A 1 170 ? 26.762 -3.265 -52.228 1.00 96.88 170 LYS A O 1
ATOM 1379 N N . SER A 1 171 ? 25.110 -1.984 -51.408 1.00 96.94 171 SER A N 1
ATOM 1380 C CA . SER A 1 171 ? 24.881 -1.238 -52.651 1.00 96.94 171 SER A CA 1
ATOM 1381 C C . SER A 1 171 ? 26.130 -0.479 -53.117 1.00 96.94 171 SER A C 1
ATOM 1383 O O . SER A 1 171 ? 26.452 -0.491 -54.303 1.00 96.94 171 SER A O 1
ATOM 1385 N N . LEU A 1 172 ? 26.884 0.132 -52.196 1.00 96.12 172 LEU A N 1
ATOM 1386 C CA . LEU A 1 172 ? 28.154 0.789 -52.517 1.00 96.12 172 LEU A CA 1
ATOM 1387 C C . LEU A 1 172 ? 29.227 -0.208 -52.964 1.00 96.12 172 LEU A C 1
ATOM 1389 O O . LEU A 1 172 ? 30.005 0.110 -53.862 1.00 96.12 172 LEU A O 1
ATOM 1393 N N . THR A 1 173 ? 29.303 -1.389 -52.346 1.00 95.50 173 THR A N 1
ATOM 1394 C CA . THR A 1 173 ? 30.254 -2.429 -52.760 1.00 95.50 173 THR A CA 1
ATOM 1395 C C . THR A 1 173 ? 29.908 -2.996 -54.130 1.00 95.50 173 THR A C 1
ATOM 1397 O O . THR A 1 173 ? 30.809 -3.135 -54.947 1.00 95.50 173 THR A O 1
ATOM 1400 N N . GLU A 1 174 ? 28.626 -3.241 -54.410 1.00 95.81 174 GLU A N 1
ATOM 1401 C CA . GLU A 1 174 ? 28.141 -3.711 -55.713 1.00 95.81 174 GLU A CA 1
ATOM 1402 C C . GLU A 1 174 ? 28.411 -2.662 -56.797 1.00 95.81 174 GLU A C 1
ATOM 1404 O O . GLU A 1 174 ? 29.068 -2.960 -57.786 1.00 95.81 174 GLU A O 1
ATOM 1409 N N . SER A 1 175 ? 28.043 -1.397 -56.564 1.00 95.44 175 SER A N 1
ATOM 1410 C CA . SER A 1 175 ? 28.307 -0.319 -57.524 1.00 95.44 175 SER A CA 1
ATOM 1411 C C . SER A 1 175 ? 29.802 -0.090 -57.772 1.00 95.44 175 SER A C 1
ATOM 1413 O O . SER A 1 175 ? 30.185 0.235 -58.896 1.00 95.44 175 SER A O 1
ATOM 1415 N N . ASN A 1 176 ? 30.653 -0.225 -56.749 1.00 95.38 176 ASN A N 1
ATOM 1416 C CA . ASN A 1 176 ? 32.103 -0.148 -56.935 1.00 95.38 176 ASN A CA 1
ATOM 1417 C C . ASN A 1 176 ? 32.640 -1.352 -57.708 1.00 95.38 176 ASN A C 1
ATOM 1419 O O . ASN A 1 176 ? 33.555 -1.181 -58.509 1.00 95.38 176 ASN A O 1
ATOM 1423 N N . GLN A 1 177 ? 32.104 -2.548 -57.464 1.00 95.69 177 GLN A N 1
ATOM 1424 C CA . GLN A 1 177 ? 32.492 -3.744 -58.202 1.00 95.69 177 GLN A CA 1
ATOM 1425 C C . GLN A 1 177 ? 32.105 -3.611 -59.677 1.00 95.69 177 GLN A C 1
ATOM 1427 O O . GLN A 1 177 ? 32.972 -3.758 -60.529 1.00 95.69 177 GLN A O 1
ATOM 1432 N N . ASP A 1 178 ? 30.876 -3.188 -59.974 1.00 95.56 178 ASP A N 1
ATOM 1433 C CA . ASP A 1 178 ? 30.418 -2.925 -61.342 1.00 95.56 178 ASP A CA 1
ATOM 1434 C C . ASP A 1 178 ? 31.300 -1.888 -62.052 1.00 95.56 178 ASP A C 1
ATOM 1436 O O . ASP A 1 178 ? 31.634 -2.035 -63.229 1.00 95.56 178 ASP A O 1
ATOM 1440 N N . LEU A 1 179 ? 31.695 -0.820 -61.347 1.00 94.94 179 LEU A N 1
ATOM 1441 C CA . LEU A 1 179 ? 32.590 0.193 -61.902 1.00 94.94 179 LEU A CA 1
ATOM 1442 C C . LEU A 1 179 ? 33.983 -0.381 -62.179 1.00 94.94 179 LEU A C 1
ATOM 1444 O O . LEU A 1 179 ? 34.540 -0.119 -63.243 1.00 94.94 179 LEU A O 1
ATOM 1448 N N . ARG A 1 180 ? 34.535 -1.173 -61.251 1.00 94.19 180 ARG A N 1
ATOM 1449 C CA . ARG A 1 180 ? 35.824 -1.854 -61.433 1.00 94.19 180 ARG A CA 1
ATOM 1450 C C . ARG A 1 180 ? 35.786 -2.809 -62.615 1.00 94.19 180 ARG A C 1
ATOM 1452 O O . ARG A 1 180 ? 36.700 -2.764 -63.429 1.00 94.19 180 ARG A O 1
ATOM 1459 N N . ASP A 1 181 ? 34.722 -3.590 -62.754 1.00 95.62 181 ASP A N 1
ATOM 1460 C CA . ASP A 1 181 ? 34.558 -4.540 -63.852 1.00 95.62 181 ASP A CA 1
ATOM 1461 C C . ASP A 1 181 ? 34.464 -3.804 -65.199 1.00 95.62 181 ASP A C 1
ATOM 1463 O O . ASP A 1 181 ? 35.131 -4.182 -66.162 1.00 95.62 181 ASP A O 1
ATOM 1467 N N . ARG A 1 182 ? 33.721 -2.688 -65.265 1.00 95.19 182 ARG A N 1
ATOM 1468 C CA . ARG A 1 182 ? 33.671 -1.825 -66.463 1.00 95.19 182 ARG A CA 1
ATOM 1469 C C . ARG A 1 182 ? 35.023 -1.204 -66.789 1.00 95.19 182 ARG A C 1
ATOM 1471 O O . ARG A 1 182 ? 35.418 -1.187 -67.952 1.00 95.19 182 ARG A O 1
ATOM 1478 N N . MET A 1 183 ? 35.733 -0.692 -65.783 1.00 93.50 183 MET A N 1
ATOM 1479 C CA . MET A 1 183 ? 37.075 -0.141 -65.972 1.00 93.50 183 MET A CA 1
ATOM 1480 C C . MET A 1 183 ? 38.041 -1.217 -66.464 1.00 93.50 183 MET A C 1
ATOM 1482 O O . MET A 1 183 ? 38.794 -0.967 -67.396 1.00 93.50 183 MET A O 1
ATOM 1486 N N . GLN A 1 184 ? 37.989 -2.422 -65.898 1.00 94.81 184 GLN A N 1
ATOM 1487 C CA . GLN A 1 184 ? 38.836 -3.537 -66.307 1.00 94.81 184 GLN A CA 1
ATOM 1488 C C . GLN A 1 184 ? 38.534 -3.981 -67.743 1.00 94.81 184 GLN A C 1
ATOM 1490 O O . GLN A 1 184 ? 39.460 -4.201 -68.519 1.00 94.81 184 GLN A O 1
ATOM 1495 N N . GLN A 1 185 ? 37.258 -4.046 -68.133 1.00 94.81 185 GLN A N 1
ATOM 1496 C CA . GLN A 1 185 ? 36.864 -4.323 -69.517 1.00 94.81 185 GLN A CA 1
ATOM 1497 C C . GLN A 1 185 ? 37.342 -3.235 -70.484 1.00 94.81 185 GLN A C 1
ATOM 1499 O O . GLN A 1 185 ? 37.851 -3.560 -71.555 1.00 94.81 185 GLN A O 1
ATOM 1504 N N . ALA A 1 186 ? 37.207 -1.958 -70.111 1.00 94.56 186 ALA A N 1
ATOM 1505 C CA . ALA A 1 186 ? 37.688 -0.843 -70.919 1.00 94.56 186 ALA A CA 1
ATOM 1506 C C . ALA A 1 186 ? 39.213 -0.889 -71.084 1.00 94.56 186 ALA A C 1
ATOM 1508 O O . ALA A 1 186 ? 39.694 -0.775 -72.206 1.00 94.56 186 ALA A O 1
ATOM 1509 N N . VAL A 1 187 ? 39.957 -1.141 -70.000 1.00 94.44 187 VAL A N 1
ATOM 1510 C CA . VAL A 1 187 ? 41.417 -1.321 -70.035 1.00 94.44 187 VAL A CA 1
ATOM 1511 C C . VAL A 1 187 ? 41.788 -2.468 -70.969 1.00 94.44 187 VAL A C 1
ATOM 1513 O O . VAL A 1 187 ? 42.540 -2.250 -71.915 1.00 94.44 187 VAL A O 1
ATOM 1516 N N . MET A 1 188 ? 41.185 -3.648 -70.799 1.00 94.25 188 MET A N 1
ATOM 1517 C CA . MET A 1 188 ? 41.428 -4.791 -71.684 1.00 94.25 188 MET A CA 1
ATOM 1518 C C . MET A 1 188 ? 41.127 -4.475 -73.153 1.00 94.25 188 MET A C 1
ATOM 1520 O O . MET A 1 188 ? 41.835 -4.947 -74.039 1.00 94.25 188 MET A O 1
ATOM 1524 N N . GLN A 1 189 ? 40.072 -3.707 -73.436 1.00 94.38 189 GLN A N 1
ATOM 1525 C CA . GLN A 1 189 ? 39.755 -3.310 -74.804 1.00 94.38 189 GLN A CA 1
ATOM 1526 C C . GLN A 1 189 ? 40.813 -2.353 -75.359 1.00 94.38 189 GLN A C 1
ATOM 1528 O O . GLN A 1 189 ? 41.328 -2.596 -76.445 1.00 94.38 189 GLN A O 1
ATOM 1533 N N . THR A 1 190 ? 41.207 -1.334 -74.591 1.00 93.44 190 THR A N 1
ATOM 1534 C CA . THR A 1 190 ? 42.265 -0.403 -75.004 1.00 93.44 190 THR A CA 1
ATOM 1535 C C . THR A 1 190 ? 43.616 -1.089 -75.183 1.00 93.44 190 THR A C 1
ATOM 1537 O O . THR A 1 190 ? 44.344 -0.743 -76.103 1.00 93.44 190 THR A O 1
ATOM 1540 N N . GLU A 1 191 ? 43.944 -2.093 -74.365 1.00 93.62 191 GLU A N 1
ATOM 1541 C CA . GLU A 1 191 ? 45.162 -2.895 -74.510 1.00 93.62 191 GLU A CA 1
ATOM 1542 C C . GLU A 1 191 ? 45.140 -3.723 -75.800 1.00 93.62 191 GLU A C 1
ATOM 1544 O O . GLU A 1 191 ? 46.147 -3.793 -76.502 1.00 93.62 191 GLU A O 1
ATOM 1549 N N . ARG A 1 192 ? 43.991 -4.315 -76.158 1.00 93.44 192 ARG A N 1
ATOM 1550 C CA . ARG A 1 192 ? 43.834 -5.015 -77.445 1.00 93.44 192 ARG A CA 1
ATOM 1551 C C . ARG A 1 192 ? 43.946 -4.063 -78.626 1.00 93.44 192 ARG A C 1
ATOM 1553 O O . ARG A 1 192 ? 44.630 -4.391 -79.591 1.00 93.44 192 ARG A O 1
ATOM 1560 N N . ASP A 1 193 ? 43.283 -2.912 -78.554 1.00 92.88 193 ASP A N 1
ATOM 1561 C CA . ASP A 1 193 ? 43.304 -1.910 -79.619 1.00 92.88 193 ASP A CA 1
ATOM 1562 C C . ASP A 1 193 ? 44.722 -1.348 -79.797 1.00 92.88 193 ASP A C 1
ATOM 1564 O O . ASP A 1 193 ? 45.193 -1.218 -80.927 1.00 92.88 193 ASP A O 1
ATOM 1568 N N . LEU A 1 194 ? 45.438 -1.100 -78.692 1.00 93.19 194 LEU A N 1
ATOM 1569 C CA . LEU A 1 194 ? 46.844 -0.700 -78.696 1.00 93.19 194 LEU A CA 1
ATOM 1570 C C . LEU A 1 194 ? 47.727 -1.789 -79.311 1.00 93.19 194 LEU A C 1
ATOM 1572 O O . LEU A 1 194 ? 48.484 -1.491 -80.227 1.00 93.19 194 LEU A O 1
ATOM 1576 N N . GLY A 1 195 ? 47.593 -3.047 -78.883 1.00 92.81 195 GLY A N 1
ATOM 1577 C CA . GLY A 1 195 ? 48.347 -4.161 -79.465 1.00 92.81 195 GLY A CA 1
ATOM 1578 C C . GLY A 1 195 ? 48.064 -4.352 -80.961 1.00 92.81 195 GLY A C 1
ATOM 1579 O O . GLY A 1 195 ? 48.974 -4.632 -81.743 1.00 92.81 195 GLY A O 1
ATOM 1580 N N . GLY A 1 196 ? 46.817 -4.137 -81.391 1.00 92.62 196 GLY A N 1
ATOM 1581 C CA . GLY A 1 196 ? 46.437 -4.108 -82.803 1.00 92.62 196 GLY A CA 1
ATOM 1582 C C . GLY A 1 196 ? 47.095 -2.952 -83.560 1.00 92.62 196 GLY A C 1
ATOM 1583 O O . GLY A 1 196 ? 47.664 -3.159 -84.632 1.00 92.62 196 GLY A O 1
ATOM 1584 N N . ALA A 1 197 ? 47.074 -1.744 -82.994 1.00 90.50 197 ALA A N 1
ATOM 1585 C CA . ALA A 1 197 ? 47.717 -0.566 -83.570 1.00 90.50 197 ALA A CA 1
ATOM 1586 C C . ALA A 1 197 ? 49.244 -0.723 -83.660 1.00 90.50 197 ALA A C 1
ATOM 1588 O O . ALA A 1 197 ? 49.826 -0.383 -84.687 1.00 90.50 197 ALA A O 1
ATOM 1589 N N . GLU A 1 198 ? 49.890 -1.292 -82.641 1.00 91.69 198 GLU A N 1
ATOM 1590 C CA . GLU A 1 198 ? 51.319 -1.618 -82.647 1.00 91.69 198 GLU A CA 1
ATOM 1591 C C . GLU A 1 198 ? 51.655 -2.639 -83.739 1.00 91.69 198 GLU A C 1
ATOM 1593 O O . GLU A 1 198 ? 52.600 -2.439 -84.505 1.00 91.69 198 GLU A O 1
ATOM 1598 N N . ALA A 1 199 ? 50.854 -3.701 -83.882 1.00 91.25 199 ALA A N 1
ATOM 1599 C CA . ALA A 1 199 ? 51.026 -4.679 -84.954 1.00 91.25 199 ALA A CA 1
ATOM 1600 C C . ALA A 1 199 ? 50.872 -4.038 -86.346 1.00 91.25 199 ALA A C 1
ATOM 1602 O O . ALA A 1 199 ? 51.677 -4.302 -87.246 1.00 91.25 199 ALA A O 1
ATOM 1603 N N . HIS A 1 200 ? 49.884 -3.154 -86.519 1.00 90.25 200 HIS A N 1
ATOM 1604 C CA . HIS A 1 200 ? 49.705 -2.384 -87.749 1.00 90.25 200 HIS A CA 1
ATOM 1605 C C . HIS A 1 200 ? 50.873 -1.427 -88.016 1.00 90.25 200 HIS A C 1
ATOM 1607 O O . HIS A 1 200 ? 51.362 -1.380 -89.144 1.00 90.25 200 HIS A O 1
ATOM 1613 N N . ALA A 1 201 ? 51.363 -0.711 -87.003 1.00 89.06 201 ALA A N 1
ATOM 1614 C CA . ALA A 1 201 ? 52.508 0.187 -87.125 1.00 89.06 201 ALA A CA 1
ATOM 1615 C C . ALA A 1 201 ? 53.786 -0.580 -87.503 1.00 89.06 201 ALA A C 1
ATOM 1617 O O . ALA A 1 201 ? 54.527 -0.158 -88.393 1.00 89.06 201 ALA A O 1
ATOM 1618 N N . LEU A 1 202 ? 54.020 -1.751 -86.902 1.00 91.81 202 LEU A N 1
ATOM 1619 C CA . LEU A 1 202 ? 55.124 -2.640 -87.272 1.00 91.81 202 LEU A CA 1
ATOM 1620 C C . LEU A 1 202 ? 55.000 -3.127 -88.722 1.00 91.81 202 LEU A C 1
ATOM 1622 O O . LEU A 1 202 ? 55.997 -3.149 -89.445 1.00 91.81 202 LEU A O 1
ATOM 1626 N N . ALA A 1 203 ? 53.795 -3.491 -89.169 1.00 91.12 203 ALA A N 1
ATOM 1627 C CA . ALA A 1 203 ? 53.547 -3.884 -90.555 1.00 91.12 203 ALA A CA 1
ATOM 1628 C C . ALA A 1 203 ? 53.794 -2.724 -91.536 1.00 91.12 203 ALA A C 1
ATOM 1630 O O . ALA A 1 203 ? 54.468 -2.916 -92.548 1.00 91.12 203 ALA A O 1
ATOM 1631 N N . GLN A 1 204 ? 53.328 -1.512 -91.216 1.00 88.25 204 GLN A N 1
ATOM 1632 C CA . GLN A 1 204 ? 53.594 -0.308 -92.010 1.00 88.25 204 GLN A CA 1
ATOM 1633 C C . GLN A 1 204 ? 55.085 0.023 -92.065 1.00 88.25 204 GLN A C 1
ATOM 1635 O O . GLN A 1 204 ? 55.597 0.334 -93.134 1.00 88.25 204 GLN A O 1
ATOM 1640 N N . THR A 1 205 ? 55.800 -0.101 -90.947 1.00 90.56 205 THR A N 1
ATOM 1641 C CA . THR A 1 205 ? 57.252 0.129 -90.895 1.00 90.56 205 THR A CA 1
ATOM 1642 C C . THR A 1 205 ? 58.000 -0.870 -91.781 1.00 90.56 205 THR A C 1
ATOM 1644 O O . THR A 1 205 ? 58.914 -0.488 -92.507 1.00 90.56 205 THR A O 1
ATOM 1647 N N . LYS A 1 206 ? 57.593 -2.149 -91.778 1.00 90.69 206 LYS A N 1
ATOM 1648 C CA . LYS A 1 206 ? 58.142 -3.158 -92.699 1.00 90.69 206 LYS A CA 1
ATOM 1649 C C . LYS A 1 206 ? 57.855 -2.808 -94.160 1.00 90.69 206 LYS A C 1
ATOM 1651 O O . LYS A 1 206 ? 58.767 -2.857 -94.975 1.00 90.69 206 LYS A O 1
ATOM 1656 N N . MET A 1 207 ? 56.624 -2.406 -94.477 1.00 90.94 207 MET A N 1
ATOM 1657 C CA . MET A 1 207 ? 56.236 -2.004 -95.831 1.00 90.94 207 MET A CA 1
ATOM 1658 C C . MET A 1 207 ? 56.992 -0.757 -96.312 1.00 90.94 207 MET A C 1
ATOM 1660 O O . MET A 1 207 ? 57.399 -0.700 -97.469 1.00 90.94 207 MET A O 1
ATOM 1664 N N . LEU A 1 208 ? 57.205 0.227 -95.431 1.00 90.69 208 LEU A N 1
ATOM 1665 C CA . LEU A 1 208 ? 58.025 1.405 -95.715 1.00 90.69 208 LEU A CA 1
ATOM 1666 C C . LEU A 1 208 ? 59.466 1.007 -96.015 1.00 90.69 208 LEU A C 1
ATOM 1668 O O . LEU A 1 208 ? 59.981 1.425 -97.042 1.00 90.69 208 LEU A O 1
ATOM 1672 N N . ARG A 1 209 ? 60.073 0.137 -95.198 1.00 92.38 209 ARG A N 1
ATOM 1673 C CA . ARG A 1 209 ? 61.422 -0.382 -95.462 1.00 92.38 209 ARG A CA 1
ATOM 1674 C C . ARG A 1 209 ? 61.503 -1.091 -96.818 1.00 92.38 209 ARG A C 1
ATOM 1676 O O . ARG A 1 209 ? 62.415 -0.826 -97.587 1.00 92.38 209 ARG A O 1
ATOM 1683 N N . GLU A 1 210 ? 60.528 -1.936 -97.157 1.00 91.56 210 GLU A N 1
ATOM 1684 C CA . GLU A 1 210 ? 60.484 -2.578 -98.480 1.00 91.56 210 GLU A CA 1
ATOM 1685 C C . GLU A 1 210 ? 60.357 -1.564 -99.630 1.00 91.56 210 GLU A C 1
ATOM 1687 O O . GLU A 1 210 ? 60.917 -1.769 -100.708 1.00 91.56 210 GLU A O 1
ATOM 1692 N N . LEU A 1 211 ? 59.598 -0.481 -99.437 1.00 90.88 211 LEU A N 1
ATOM 1693 C CA . LEU A 1 211 ? 59.478 0.600 -100.417 1.00 90.88 211 LEU A CA 1
ATOM 1694 C C . LEU A 1 211 ? 60.768 1.418 -100.532 1.00 90.88 211 LEU A C 1
ATOM 1696 O O . LEU A 1 211 ? 61.150 1.755 -101.651 1.00 90.88 211 LEU A O 1
ATOM 1700 N N . GLU A 1 212 ? 61.437 1.707 -99.417 1.00 90.44 212 GLU A N 1
ATOM 1701 C CA . GLU A 1 212 ? 62.755 2.349 -99.376 1.00 90.44 212 GLU A CA 1
ATOM 1702 C C . GLU A 1 212 ? 63.786 1.502 -100.129 1.00 90.44 212 GLU A C 1
ATOM 1704 O O . GLU A 1 212 ? 64.437 2.011 -101.039 1.00 90.44 212 GLU A O 1
ATOM 1709 N N . ASP A 1 213 ? 63.839 0.192 -99.874 1.00 91.44 213 ASP A N 1
ATOM 1710 C CA . ASP A 1 213 ? 64.724 -0.738 -100.584 1.00 91.44 213 ASP A CA 1
ATOM 1711 C C . ASP A 1 213 ? 64.444 -0.744 -102.102 1.00 91.44 213 ASP A C 1
ATOM 1713 O O . ASP A 1 213 ? 65.360 -0.755 -102.932 1.00 91.44 213 ASP A O 1
ATOM 1717 N N . ARG A 1 214 ? 63.165 -0.711 -102.510 1.00 90.75 214 ARG A N 1
ATOM 1718 C CA . ARG A 1 214 ? 62.785 -0.594 -103.932 1.00 90.75 214 ARG A CA 1
ATOM 1719 C C . ARG A 1 214 ? 63.186 0.755 -104.521 1.00 90.75 214 ARG A C 1
ATOM 1721 O O . ARG A 1 214 ? 63.655 0.797 -105.660 1.00 90.75 214 ARG A O 1
ATOM 1728 N N . HIS A 1 215 ? 63.001 1.842 -103.777 1.00 89.81 215 HIS A N 1
ATOM 1729 C CA . HIS A 1 215 ? 63.387 3.183 -104.197 1.00 89.81 215 HIS A CA 1
ATOM 1730 C C . HIS A 1 215 ? 64.903 3.276 -104.392 1.00 89.81 215 HIS A C 1
ATOM 1732 O O . HIS A 1 215 ? 65.355 3.755 -105.432 1.00 89.81 215 HIS A O 1
ATOM 1738 N N . ASP A 1 216 ? 65.692 2.780 -103.442 1.00 90.94 216 ASP A N 1
ATOM 1739 C CA . ASP A 1 216 ? 67.151 2.790 -103.522 1.00 90.94 216 ASP A CA 1
ATOM 1740 C C . ASP A 1 216 ? 67.662 1.929 -104.677 1.00 90.94 216 ASP A C 1
ATOM 1742 O O . ASP A 1 216 ? 68.568 2.347 -105.406 1.00 90.94 216 ASP A O 1
ATOM 1746 N N . ASN A 1 217 ? 67.012 0.796 -104.952 1.00 91.00 217 ASN A N 1
ATOM 1747 C CA . ASN A 1 217 ? 67.274 0.019 -106.162 1.00 91.00 217 ASN A CA 1
ATOM 1748 C C . ASN A 1 217 ? 66.986 0.824 -107.441 1.00 91.00 217 ASN A C 1
ATOM 1750 O O . ASN A 1 217 ? 67.837 0.878 -108.330 1.00 91.00 217 ASN A O 1
ATOM 1754 N N . CYS A 1 218 ? 65.837 1.502 -107.532 1.00 89.19 218 CYS A N 1
ATOM 1755 C CA . CYS A 1 218 ? 65.497 2.346 -108.686 1.00 89.19 218 CYS A CA 1
ATOM 1756 C C . CYS A 1 218 ? 66.480 3.513 -108.853 1.00 89.19 218 CYS A C 1
ATOM 1758 O O . CYS A 1 218 ? 66.906 3.815 -109.966 1.00 89.19 218 CYS A O 1
ATOM 1760 N N . LYS A 1 219 ? 66.882 4.156 -107.752 1.00 90.81 219 LYS A N 1
ATOM 1761 C CA . LYS A 1 219 ? 67.875 5.236 -107.747 1.00 90.81 219 LYS A CA 1
ATOM 1762 C C . LYS A 1 219 ? 69.229 4.743 -108.251 1.00 90.81 219 LYS A C 1
ATOM 1764 O O . LYS A 1 219 ? 69.851 5.409 -109.076 1.00 90.81 219 LYS A O 1
ATOM 1769 N N . THR A 1 220 ? 69.657 3.565 -107.801 1.00 88.06 220 THR A N 1
ATOM 1770 C CA . THR A 1 220 ? 70.892 2.920 -108.266 1.00 88.06 220 THR A CA 1
ATOM 1771 C C . THR A 1 220 ? 70.822 2.614 -109.764 1.00 88.06 220 THR A C 1
ATOM 1773 O O . THR A 1 220 ? 71.746 2.951 -110.505 1.00 88.06 220 THR A O 1
ATOM 1776 N N . GLN A 1 221 ? 69.702 2.061 -110.241 1.00 88.06 221 GLN A N 1
ATOM 1777 C CA . GLN A 1 221 ? 69.470 1.819 -111.669 1.00 88.06 221 GLN A CA 1
ATOM 1778 C C . GLN A 1 221 ? 69.483 3.118 -112.485 1.00 88.06 221 GLN A C 1
ATOM 1780 O O . GLN A 1 221 ? 70.093 3.174 -113.549 1.00 88.06 221 GLN A O 1
ATOM 1785 N N . LEU A 1 222 ? 68.865 4.188 -111.980 1.00 88.19 222 LEU A N 1
ATOM 1786 C CA . LEU A 1 222 ? 68.854 5.493 -112.637 1.00 88.19 222 LEU A CA 1
ATOM 1787 C C . LEU A 1 222 ? 70.263 6.090 -112.730 1.00 88.19 222 LEU A C 1
ATOM 1789 O O . LEU A 1 222 ? 70.643 6.588 -113.785 1.00 88.19 222 LEU A O 1
ATOM 1793 N N . GLN A 1 223 ? 71.072 5.982 -111.672 1.00 87.62 223 GLN A N 1
ATOM 1794 C CA . GLN A 1 223 ? 72.478 6.398 -111.702 1.00 87.62 223 GLN A CA 1
ATOM 1795 C C . GLN A 1 223 ? 73.295 5.612 -112.734 1.00 87.62 223 GLN A C 1
ATOM 1797 O O . GLN A 1 223 ? 74.092 6.213 -113.456 1.00 87.62 223 GLN A O 1
ATOM 1802 N N . GLN A 1 224 ? 73.080 4.296 -112.836 1.00 87.00 224 GLN A N 1
ATOM 1803 C CA . GLN A 1 224 ? 73.716 3.453 -113.854 1.00 87.00 224 GLN A CA 1
ATOM 1804 C C . GLN A 1 224 ? 73.310 3.882 -115.270 1.00 87.00 224 GLN A C 1
ATOM 1806 O O . GLN A 1 224 ? 74.181 4.124 -116.104 1.00 87.00 224 GLN A O 1
ATOM 1811 N N . LEU A 1 225 ? 72.011 4.078 -115.519 1.00 86.12 225 LEU A N 1
ATOM 1812 C CA . LEU A 1 225 ? 71.501 4.554 -116.808 1.00 86.12 225 LEU A CA 1
ATOM 1813 C C . LEU A 1 225 ? 72.017 5.956 -117.160 1.00 86.12 225 LEU A C 1
ATOM 1815 O O . LEU A 1 225 ? 72.377 6.196 -118.310 1.00 86.12 225 LEU A O 1
ATOM 1819 N N . CYS A 1 226 ? 72.113 6.873 -116.193 1.00 86.12 226 CYS A N 1
ATOM 1820 C CA . CYS A 1 226 ? 72.738 8.183 -116.393 1.00 86.12 226 CYS A CA 1
ATOM 1821 C C . CYS A 1 226 ? 74.221 8.048 -116.760 1.00 86.12 226 CYS A C 1
ATOM 1823 O O . CYS A 1 226 ? 74.673 8.701 -117.697 1.00 86.12 226 CYS A O 1
ATOM 1825 N N . HIS A 1 227 ? 74.972 7.176 -116.080 1.00 85.75 227 HIS A N 1
ATOM 1826 C CA . HIS A 1 227 ? 76.370 6.896 -116.423 1.00 85.75 227 HIS A CA 1
ATOM 1827 C C . HIS A 1 227 ? 76.519 6.326 -117.838 1.00 85.75 227 HIS A C 1
ATOM 1829 O O . HIS A 1 227 ? 77.428 6.724 -118.574 1.00 85.75 227 HIS A O 1
ATOM 1835 N N . ASP A 1 228 ? 75.626 5.426 -118.241 1.00 85.44 228 ASP A 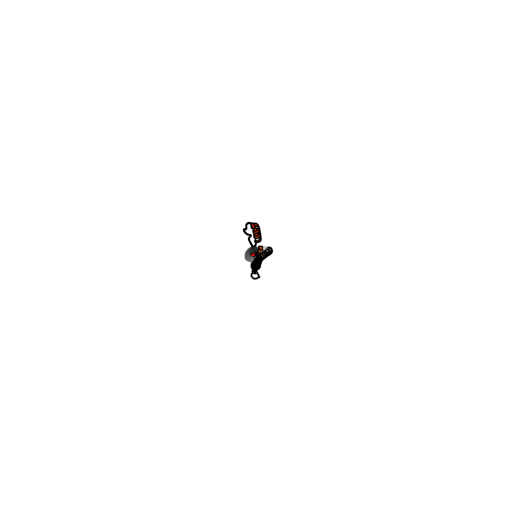N 1
ATOM 1836 C CA . ASP A 1 228 ? 75.623 4.853 -119.585 1.00 85.44 228 ASP A CA 1
ATOM 1837 C C . ASP A 1 228 ? 75.229 5.888 -120.646 1.00 85.44 228 ASP A C 1
ATOM 1839 O O . ASP A 1 228 ? 75.881 5.975 -121.691 1.00 85.44 228 ASP A O 1
ATOM 1843 N N . ALA A 1 229 ? 74.243 6.744 -120.364 1.00 83.44 229 ALA A N 1
ATOM 1844 C CA . ALA A 1 229 ? 73.850 7.854 -121.229 1.00 83.44 229 ALA A CA 1
ATOM 1845 C C . ALA A 1 229 ? 74.975 8.891 -121.377 1.00 83.44 229 ALA A C 1
ATOM 1847 O O . ALA A 1 229 ? 75.273 9.337 -122.488 1.00 83.44 229 ALA A O 1
ATOM 1848 N N . GLU A 1 230 ? 75.665 9.242 -120.290 1.00 84.38 230 GLU A N 1
ATOM 1849 C CA . GLU A 1 230 ? 76.849 10.100 -120.337 1.00 84.38 230 GLU A CA 1
ATOM 1850 C C . GLU A 1 230 ? 77.974 9.457 -121.146 1.00 84.38 230 GLU A C 1
ATOM 1852 O O . GLU A 1 230 ? 78.616 10.128 -121.954 1.00 84.38 230 GLU A O 1
ATOM 1857 N N . ARG A 1 231 ? 78.220 8.154 -120.972 1.00 83.62 231 ARG A N 1
ATOM 1858 C CA . ARG A 1 231 ? 79.225 7.413 -121.744 1.00 83.62 231 ARG A CA 1
ATOM 1859 C C . ARG A 1 231 ? 78.884 7.418 -123.235 1.00 83.62 231 ARG A C 1
ATOM 1861 O O . ARG A 1 231 ? 79.772 7.672 -124.053 1.00 83.62 231 ARG A O 1
ATOM 1868 N N . ALA A 1 232 ? 77.619 7.197 -123.587 1.00 79.44 232 ALA A N 1
ATOM 1869 C CA . ALA A 1 232 ? 77.125 7.286 -124.957 1.00 79.44 232 ALA A CA 1
ATOM 1870 C C . ALA A 1 232 ? 77.284 8.706 -125.520 1.00 79.44 232 ALA A C 1
ATOM 1872 O O . ALA A 1 232 ? 77.820 8.868 -126.613 1.00 79.44 232 ALA A O 1
ATOM 1873 N N . THR A 1 233 ? 76.934 9.738 -124.749 1.00 82.81 233 THR A N 1
ATOM 1874 C CA . THR A 1 233 ? 77.071 11.152 -125.141 1.00 82.81 233 THR A CA 1
ATOM 1875 C C . THR A 1 233 ? 78.534 11.547 -125.340 1.00 82.81 233 THR A C 1
ATOM 1877 O O . THR A 1 233 ? 78.883 12.149 -126.354 1.00 82.81 233 THR A O 1
ATOM 1880 N N . ARG A 1 234 ? 79.436 11.153 -124.428 1.00 81.38 234 ARG A N 1
ATOM 1881 C CA . ARG A 1 234 ? 80.889 11.360 -124.575 1.00 81.38 234 ARG A CA 1
ATOM 1882 C C . ARG A 1 234 ? 81.416 10.683 -125.838 1.00 81.38 234 ARG A C 1
ATOM 1884 O O . ARG A 1 234 ? 82.247 11.262 -126.537 1.00 81.38 234 ARG A O 1
ATOM 1891 N N . ARG A 1 235 ? 80.919 9.484 -126.155 1.00 80.25 235 ARG A N 1
ATOM 1892 C CA . ARG A 1 235 ? 81.269 8.763 -127.384 1.00 80.25 235 ARG A CA 1
ATOM 1893 C C . ARG A 1 235 ? 80.738 9.478 -128.629 1.00 80.25 235 ARG A C 1
ATOM 1895 O O . ARG A 1 235 ? 81.492 9.656 -129.580 1.00 80.25 235 ARG A O 1
ATOM 1902 N N . LEU A 1 236 ? 79.506 9.973 -128.603 1.00 80.25 236 LEU A N 1
ATOM 1903 C CA . LEU A 1 236 ? 78.898 10.742 -129.693 1.00 80.25 236 LEU A CA 1
ATOM 1904 C C . LEU A 1 236 ? 79.648 12.061 -129.948 1.00 80.25 236 LEU A C 1
ATOM 1906 O O . LEU A 1 236 ? 79.992 12.369 -131.086 1.00 80.25 236 LEU A O 1
ATOM 1910 N N . ASN A 1 237 ? 80.010 12.786 -128.889 1.00 77.81 237 ASN A N 1
ATOM 1911 C CA . ASN A 1 237 ? 80.832 13.993 -128.985 1.00 77.81 237 ASN A CA 1
ATOM 1912 C C . ASN A 1 237 ? 82.230 13.691 -129.543 1.00 77.81 237 ASN A C 1
ATOM 1914 O O . ASN A 1 237 ? 82.723 14.449 -130.376 1.00 77.81 237 ASN A O 1
ATOM 1918 N N . SER A 1 238 ? 82.843 12.563 -129.157 1.00 72.06 238 SER A N 1
ATOM 1919 C CA . SER A 1 238 ? 84.114 12.131 -129.754 1.00 72.06 238 SER A CA 1
ATOM 1920 C C . SER A 1 238 ? 83.982 11.857 -131.258 1.00 72.06 238 SER A C 1
ATOM 1922 O O . SER A 1 238 ? 84.828 12.292 -132.029 1.00 72.06 238 SER A O 1
ATOM 1924 N N . LEU A 1 239 ? 82.885 11.232 -131.702 1.00 74.12 239 LEU A N 1
ATOM 1925 C CA . LEU A 1 239 ? 82.612 10.985 -133.123 1.00 74.12 239 LEU A CA 1
ATOM 1926 C C . LEU A 1 239 ? 82.330 12.287 -133.896 1.00 74.12 239 LEU A C 1
ATOM 1928 O O . LEU A 1 239 ? 82.780 12.442 -135.030 1.00 74.12 239 LEU A O 1
ATOM 1932 N N . ASN A 1 240 ? 81.645 13.259 -133.286 1.00 72.44 240 ASN A N 1
ATOM 1933 C CA . ASN A 1 240 ? 81.434 14.580 -133.888 1.00 72.44 240 ASN A CA 1
ATOM 1934 C C . ASN A 1 240 ? 82.748 15.365 -134.055 1.00 72.44 240 ASN A C 1
ATOM 1936 O O . ASN A 1 240 ? 82.942 15.990 -135.098 1.00 72.44 240 ASN A O 1
ATOM 1940 N N . GLN A 1 241 ? 83.676 15.284 -133.093 1.00 67.94 241 GLN A N 1
ATOM 1941 C CA . GLN A 1 241 ? 85.022 15.859 -133.242 1.00 67.94 241 GLN A CA 1
ATOM 1942 C C . GLN A 1 241 ? 85.796 15.200 -134.395 1.00 67.94 241 GLN A C 1
ATOM 1944 O O . GLN A 1 241 ? 86.395 15.903 -135.206 1.00 67.94 241 GLN A O 1
ATOM 1949 N N . GLN A 1 242 ? 85.700 13.873 -134.552 1.00 67.12 242 GLN A N 1
ATOM 1950 C CA . GLN A 1 242 ? 86.288 13.163 -135.700 1.00 67.12 242 GLN A CA 1
ATOM 1951 C C . GLN A 1 242 ? 85.708 13.606 -137.052 1.00 67.12 242 GLN A C 1
ATOM 1953 O O . GLN A 1 242 ? 86.410 13.582 -138.064 1.00 67.12 242 GLN A O 1
ATOM 1958 N N . LYS A 1 243 ? 84.431 14.012 -137.089 1.00 67.12 243 LYS A N 1
ATOM 1959 C CA . LYS A 1 243 ? 83.783 14.535 -138.302 1.00 67.12 243 LYS A CA 1
ATOM 1960 C C . LYS A 1 243 ? 84.281 15.936 -138.668 1.00 67.12 243 LYS A C 1
ATOM 1962 O O . LYS A 1 243 ? 84.437 16.214 -139.854 1.00 67.12 243 LYS A O 1
ATOM 1967 N N . GLN A 1 244 ? 84.505 16.809 -137.683 1.00 66.06 244 GLN A N 1
ATOM 1968 C CA . GLN A 1 244 ? 84.981 18.178 -137.918 1.00 66.06 244 GLN A CA 1
ATOM 1969 C C . GLN A 1 244 ? 86.465 18.220 -138.304 1.00 66.06 244 GLN A C 1
ATOM 1971 O O . GLN A 1 244 ? 86.828 19.001 -139.177 1.00 66.06 244 GLN A O 1
ATOM 1976 N N . ASN A 1 245 ? 87.293 17.335 -137.739 1.00 63.44 245 ASN A N 1
ATOM 1977 C CA . ASN A 1 245 ? 88.721 17.248 -138.035 1.00 63.44 245 ASN A CA 1
ATOM 1978 C C . ASN A 1 245 ? 89.163 15.779 -138.157 1.00 63.44 245 ASN A C 1
ATOM 1980 O O . ASN A 1 245 ? 89.145 15.006 -137.201 1.00 63.44 245 ASN A O 1
ATOM 1984 N N . ARG A 1 246 ? 89.624 15.377 -139.350 1.00 67.06 246 ARG A N 1
ATOM 1985 C CA . ARG A 1 246 ? 90.045 13.984 -139.622 1.00 67.06 246 ARG A CA 1
ATOM 1986 C C . ARG A 1 246 ? 91.230 13.521 -138.765 1.00 67.06 246 ARG A C 1
ATOM 1988 O O . ARG A 1 246 ? 91.376 12.330 -138.508 1.00 67.06 246 ARG A O 1
ATOM 1995 N N . ILE A 1 247 ? 92.067 14.452 -138.308 1.00 68.56 247 ILE A N 1
ATOM 1996 C CA . ILE A 1 247 ? 93.244 14.171 -137.470 1.00 68.56 247 ILE A CA 1
ATOM 1997 C C . ILE A 1 247 ? 92.839 13.757 -136.042 1.00 68.56 247 ILE A C 1
ATOM 1999 O O . ILE A 1 247 ? 93.554 12.989 -135.395 1.00 68.56 247 ILE A O 1
ATOM 2003 N N . SER A 1 248 ? 91.662 14.170 -135.570 1.00 67.81 248 SER A N 1
ATOM 2004 C CA . SER A 1 248 ? 91.117 13.897 -134.224 1.00 67.81 248 SER A CA 1
ATOM 2005 C C . SER A 1 248 ? 90.652 12.446 -134.058 1.00 67.81 248 SER A C 1
ATOM 2007 O O . SER A 1 248 ? 90.444 11.969 -132.944 1.00 67.81 248 SER A O 1
ATOM 2009 N N . ALA A 1 249 ? 90.561 11.693 -135.161 1.00 66.75 249 ALA A N 1
ATOM 2010 C CA . ALA A 1 249 ? 90.324 10.250 -135.144 1.00 66.75 249 ALA A CA 1
ATOM 2011 C C . ALA A 1 249 ? 91.457 9.444 -134.495 1.00 66.75 249 ALA A C 1
ATOM 2013 O O . ALA A 1 249 ? 91.217 8.341 -134.008 1.00 66.75 249 ALA A O 1
ATOM 2014 N N . PHE A 1 250 ? 92.668 10.002 -134.438 1.00 70.25 250 PHE A N 1
ATOM 2015 C CA . PHE A 1 250 ? 93.864 9.294 -133.982 1.00 70.25 250 PHE A CA 1
ATOM 2016 C C . PHE A 1 250 ? 94.242 9.572 -132.518 1.00 70.25 250 PHE A C 1
ATOM 2018 O O . PHE A 1 250 ? 95.241 9.045 -132.037 1.00 70.25 250 PHE A O 1
ATOM 2025 N N . GLY A 1 251 ? 93.455 10.368 -131.786 1.00 71.00 251 GLY A N 1
ATOM 2026 C CA . GLY A 1 251 ? 93.662 10.616 -130.358 1.00 71.00 251 GLY A CA 1
ATOM 2027 C C . GLY A 1 251 ? 93.065 11.941 -129.888 1.00 71.00 251 GLY A C 1
ATOM 2028 O O . GLY A 1 251 ? 92.879 12.861 -130.673 1.00 71.00 251 GLY A O 1
ATOM 2029 N N . ARG A 1 252 ? 92.785 12.063 -128.583 1.00 68.94 252 ARG A N 1
ATOM 2030 C CA . ARG A 1 252 ? 92.069 13.219 -128.001 1.00 68.94 252 ARG A CA 1
ATOM 2031 C C . ARG A 1 252 ? 92.796 14.566 -128.157 1.00 68.94 252 ARG A C 1
ATOM 2033 O O . ARG A 1 252 ? 92.134 15.590 -128.216 1.00 68.94 252 ARG A O 1
ATOM 2040 N N . ASN A 1 253 ? 94.130 14.548 -128.253 1.00 71.44 253 ASN A N 1
ATOM 2041 C CA . ASN A 1 253 ? 94.991 15.738 -128.353 1.00 71.44 253 ASN A CA 1
ATOM 2042 C C . ASN A 1 253 ? 95.831 15.756 -129.648 1.00 71.44 253 ASN A C 1
ATOM 2044 O O . ASN A 1 253 ? 96.854 16.438 -129.717 1.00 71.44 253 ASN A O 1
ATOM 2048 N N . SER A 1 254 ? 95.450 14.980 -130.668 1.00 71.00 254 SER A N 1
ATOM 2049 C CA . SER A 1 254 ? 96.240 14.852 -131.902 1.00 71.00 254 SER A CA 1
ATOM 2050 C C . SER A 1 254 ? 96.315 16.152 -132.713 1.00 71.00 254 SER A C 1
ATOM 2052 O O . SER A 1 254 ? 97.314 16.387 -133.388 1.00 71.00 254 SER A O 1
ATOM 2054 N N . GLU A 1 255 ? 95.308 17.023 -132.615 1.00 70.00 255 GLU A N 1
ATOM 2055 C CA . GLU A 1 255 ? 95.318 18.354 -133.237 1.00 70.00 255 GLU A CA 1
ATOM 2056 C C . GLU A 1 255 ? 96.394 19.263 -132.632 1.00 70.00 255 GLU A C 1
ATOM 2058 O O . GLU A 1 255 ? 97.207 19.836 -133.358 1.00 70.00 255 GLU A O 1
ATOM 2063 N N . HIS A 1 256 ? 96.439 19.346 -131.299 1.00 76.56 256 HIS A N 1
ATOM 2064 C CA . HIS A 1 256 ? 97.439 20.136 -130.584 1.00 76.56 256 HIS A CA 1
ATOM 2065 C C . HIS A 1 256 ? 98.854 19.608 -130.847 1.00 76.56 256 HIS A C 1
ATOM 2067 O O . HIS A 1 256 ? 99.774 20.385 -131.087 1.00 76.56 256 HIS A O 1
ATOM 2073 N N . LEU A 1 257 ? 99.015 18.280 -130.905 1.00 76.88 257 LEU A N 1
ATOM 2074 C CA . LEU A 1 257 ? 100.283 17.656 -131.280 1.00 76.88 257 LEU A CA 1
ATOM 2075 C C . LEU A 1 257 ? 100.714 18.042 -132.707 1.00 76.88 257 LEU A C 1
ATOM 2077 O O . LEU A 1 257 ? 101.889 18.315 -132.928 1.00 76.88 257 LEU A O 1
ATOM 2081 N N . GLN A 1 258 ? 99.790 18.117 -133.673 1.00 71.69 258 GLN A N 1
ATOM 2082 C CA . GLN A 1 258 ? 100.120 18.577 -135.026 1.00 71.69 258 GLN A CA 1
ATOM 2083 C C . GLN A 1 258 ? 100.529 20.055 -135.078 1.00 71.69 258 GLN A C 1
ATOM 2085 O O . GLN A 1 258 ? 101.423 20.398 -135.853 1.00 71.69 258 GLN A O 1
ATOM 2090 N N . GLN A 1 259 ? 99.903 20.924 -134.281 1.00 76.31 259 GLN A N 1
ATOM 2091 C CA . GLN A 1 259 ? 100.328 22.324 -134.164 1.00 76.31 259 GLN A CA 1
ATOM 2092 C C . GLN A 1 259 ? 101.740 22.423 -133.574 1.00 76.31 259 GLN A C 1
ATOM 2094 O O . GLN A 1 259 ? 102.607 23.035 -134.192 1.00 76.31 259 GLN A O 1
ATOM 2099 N N . LEU A 1 260 ? 102.008 21.712 -132.474 1.00 78.50 260 LEU A N 1
ATOM 2100 C CA . LEU A 1 260 ? 103.335 21.636 -131.851 1.00 78.50 260 LEU A CA 1
ATOM 2101 C C . LEU A 1 260 ? 104.416 21.122 -132.812 1.00 78.50 260 LEU A C 1
ATOM 2103 O O . LEU A 1 260 ? 105.533 21.641 -132.829 1.00 78.50 260 LEU A O 1
ATOM 2107 N N . ILE A 1 261 ? 104.086 20.120 -133.633 1.00 74.50 261 ILE A N 1
ATOM 2108 C CA . ILE A 1 261 ? 104.993 19.596 -134.660 1.00 74.50 261 ILE A CA 1
ATOM 2109 C C . ILE A 1 261 ? 105.270 20.656 -135.731 1.00 74.50 261 ILE A C 1
ATOM 2111 O O . ILE A 1 261 ? 106.427 20.830 -136.104 1.00 74.50 261 ILE A O 1
ATOM 2115 N N . LYS A 1 262 ? 104.246 21.383 -136.207 1.00 72.56 262 LYS A N 1
ATOM 2116 C CA . LYS A 1 262 ? 104.424 22.467 -137.192 1.00 72.56 262 LYS A CA 1
ATOM 2117 C C . LYS A 1 262 ? 105.297 23.600 -136.652 1.00 72.56 262 LYS A C 1
ATOM 2119 O O . LYS A 1 262 ? 106.146 24.102 -137.381 1.00 72.56 262 LYS A O 1
ATOM 2124 N N . GLU A 1 263 ? 105.123 23.976 -135.391 1.00 78.94 263 GLU A N 1
ATOM 2125 C CA . GLU A 1 263 ? 105.907 25.039 -134.748 1.00 78.94 263 GLU A CA 1
ATOM 2126 C C . GLU A 1 263 ? 107.386 24.652 -134.566 1.00 78.94 263 GLU A C 1
ATOM 2128 O O . GLU A 1 263 ? 108.276 25.489 -134.716 1.00 78.94 263 GLU A O 1
ATOM 2133 N N . ASN A 1 264 ? 107.678 23.369 -134.331 1.00 75.88 264 ASN A N 1
ATOM 2134 C CA . ASN A 1 264 ? 109.037 22.874 -134.087 1.00 75.88 264 ASN A CA 1
ATOM 2135 C C . ASN A 1 264 ? 109.690 22.197 -135.307 1.00 75.88 264 ASN A C 1
ATOM 2137 O O . ASN A 1 264 ? 110.690 21.497 -135.155 1.00 75.88 264 ASN A O 1
ATOM 2141 N N . LEU A 1 265 ? 109.180 22.426 -136.526 1.00 73.94 265 LEU A N 1
ATOM 2142 C CA . LEU A 1 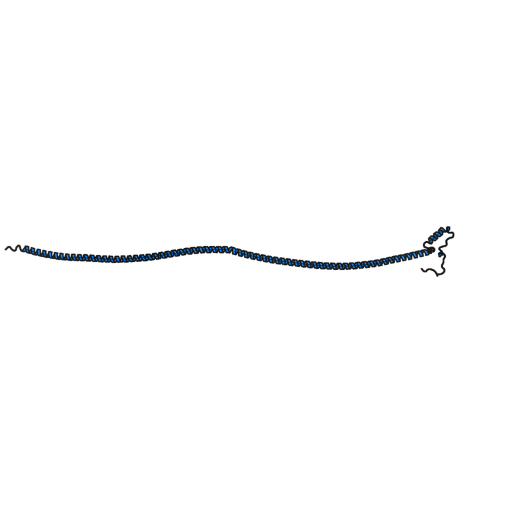265 ? 109.685 21.804 -137.766 1.00 73.94 265 LEU A CA 1
ATOM 2143 C C . LEU A 1 265 ? 111.199 21.979 -137.984 1.00 73.94 265 LEU A C 1
ATOM 2145 O O . LEU A 1 265 ? 111.838 21.091 -138.536 1.00 73.94 265 LEU A O 1
ATOM 2149 N N . HIS A 1 266 ? 111.778 23.088 -137.516 1.00 70.69 266 HIS A N 1
ATOM 2150 C CA . HIS A 1 266 ? 113.208 23.394 -137.627 1.00 70.69 266 HIS A CA 1
ATOM 2151 C C . HIS A 1 266 ? 114.120 22.465 -136.803 1.00 70.69 266 HIS A C 1
ATOM 2153 O O . HIS A 1 266 ? 115.316 22.400 -137.075 1.00 70.69 266 HIS A O 1
ATOM 2159 N N . GLN A 1 267 ? 113.586 21.752 -135.805 1.00 75.00 267 GLN A N 1
ATOM 2160 C CA . GLN A 1 267 ? 114.352 20.800 -134.988 1.00 75.00 267 GLN A CA 1
ATOM 2161 C C . GLN A 1 267 ? 114.392 19.397 -135.601 1.00 75.00 267 GLN A C 1
ATOM 2163 O O . GLN A 1 267 ? 115.183 18.555 -135.177 1.00 75.00 267 GLN A O 1
ATOM 2168 N N . PHE A 1 268 ? 113.546 19.128 -136.597 1.00 73.81 268 PHE A N 1
ATOM 2169 C CA . PHE A 1 268 ? 113.483 17.826 -137.236 1.00 73.81 268 PHE A CA 1
ATOM 2170 C C . PHE A 1 268 ? 114.403 17.789 -138.450 1.00 73.81 268 PHE A C 1
ATOM 2172 O O . PHE A 1 268 ? 114.260 18.568 -139.388 1.00 73.81 268 PHE A O 1
ATOM 2179 N N . THR A 1 269 ? 115.323 16.825 -138.458 1.00 72.56 269 THR A N 1
ATOM 2180 C CA . THR A 1 269 ? 116.238 16.586 -139.584 1.00 72.56 269 THR A CA 1
ATOM 2181 C C . THR A 1 269 ? 115.480 16.278 -140.884 1.00 72.56 269 THR A C 1
ATOM 2183 O O . THR A 1 269 ? 115.971 16.581 -141.965 1.00 72.56 269 THR A O 1
ATOM 2186 N N . PHE A 1 270 ? 114.262 15.733 -140.774 1.00 64.06 270 PHE A N 1
ATOM 2187 C CA . PHE A 1 270 ? 113.291 15.553 -141.856 1.00 64.06 270 PHE A CA 1
ATOM 2188 C C . PHE A 1 270 ? 111.865 15.714 -141.302 1.00 64.06 270 PHE A C 1
ATOM 2190 O O . PHE A 1 270 ? 111.619 15.293 -140.170 1.00 64.06 270 PHE A O 1
ATOM 2197 N N . PRO A 1 271 ? 110.910 16.287 -142.061 1.00 69.12 271 PRO A N 1
ATOM 2198 C CA . PRO A 1 271 ? 109.562 16.542 -141.561 1.00 69.12 271 PRO A CA 1
ATOM 2199 C C . PRO A 1 271 ? 108.856 15.229 -141.167 1.00 69.12 271 PRO A C 1
ATOM 2201 O O . PRO A 1 271 ? 108.745 14.327 -142.003 1.00 69.12 271 PRO A O 1
ATOM 2204 N N . PRO A 1 272 ? 108.368 15.094 -139.917 1.00 72.25 272 PRO A N 1
ATOM 2205 C CA . PRO A 1 272 ? 107.715 13.870 -139.468 1.00 72.25 272 PRO A CA 1
ATOM 2206 C C . PRO A 1 272 ? 106.393 13.650 -140.218 1.00 72.25 272 PRO A C 1
ATOM 2208 O O . PRO A 1 272 ? 105.494 14.492 -140.204 1.00 72.25 272 PRO A O 1
ATOM 2211 N N . ILE A 1 273 ? 106.269 12.492 -140.870 1.00 69.19 273 ILE A N 1
ATOM 2212 C CA . ILE A 1 273 ? 105.085 12.099 -141.642 1.00 69.19 273 ILE A CA 1
ATOM 2213 C C . ILE A 1 273 ? 104.101 11.383 -140.709 1.00 69.19 273 ILE A C 1
ATOM 2215 O O . ILE A 1 273 ? 104.360 10.269 -140.255 1.00 69.19 273 ILE A O 1
ATOM 2219 N N . GLY A 1 274 ? 102.949 11.998 -140.424 1.00 66.12 274 GLY A N 1
ATOM 2220 C CA . GLY A 1 274 ? 101.910 11.357 -139.614 1.00 66.12 274 GLY A CA 1
ATOM 2221 C C . GLY A 1 274 ? 100.662 12.213 -139.346 1.00 66.12 274 GLY A C 1
ATOM 2222 O O . GLY A 1 274 ? 100.665 13.415 -139.627 1.00 66.12 274 GLY A O 1
ATOM 2223 N N . PRO A 1 275 ? 99.583 11.615 -138.795 1.00 73.62 275 PRO A N 1
ATOM 2224 C CA . PRO A 1 275 ? 99.462 10.213 -138.366 1.00 73.62 275 PRO A CA 1
ATOM 2225 C C . PRO A 1 275 ? 99.356 9.223 -139.540 1.00 73.62 275 PRO A C 1
ATOM 2227 O O . PRO A 1 275 ? 98.667 9.489 -140.521 1.00 73.62 275 PRO A O 1
ATOM 2230 N N . LEU A 1 276 ? 100.030 8.068 -139.432 1.00 69.81 276 LEU A N 1
ATOM 2231 C CA . LEU A 1 276 ? 100.186 7.085 -140.523 1.00 69.81 276 LEU A CA 1
ATOM 2232 C C . LEU A 1 276 ? 98.849 6.620 -141.125 1.00 69.81 276 LEU A C 1
ATOM 2234 O O . LEU A 1 276 ? 98.743 6.469 -142.338 1.00 69.81 276 LEU A O 1
ATOM 2238 N N . GLY A 1 277 ? 97.804 6.473 -140.303 1.00 68.12 277 GLY A N 1
ATOM 2239 C CA . GLY A 1 277 ? 96.472 6.070 -140.763 1.00 68.12 277 GLY A CA 1
ATOM 2240 C C . GLY A 1 277 ? 95.768 7.074 -141.687 1.00 68.12 277 GLY A C 1
ATOM 2241 O O . GLY A 1 277 ? 94.804 6.694 -142.339 1.00 68.12 277 GLY A O 1
ATOM 2242 N N . MET A 1 278 ? 96.242 8.324 -141.800 1.00 71.00 278 MET A N 1
ATOM 2243 C CA . MET A 1 278 ? 95.744 9.284 -142.803 1.00 71.00 278 MET A CA 1
ATOM 2244 C C . MET A 1 278 ? 96.106 8.880 -144.236 1.00 71.00 278 MET A C 1
ATOM 2246 O O . MET A 1 278 ? 95.375 9.206 -145.168 1.00 71.00 278 MET A O 1
ATOM 2250 N N . TYR A 1 279 ? 97.235 8.190 -144.407 1.00 66.38 279 TYR A N 1
ATOM 2251 C CA . TYR A 1 279 ? 97.781 7.806 -145.711 1.00 66.38 279 TYR A CA 1
ATOM 2252 C C . TYR A 1 279 ? 97.430 6.359 -146.087 1.00 66.38 279 TYR A C 1
ATOM 2254 O O . TYR A 1 279 ? 97.814 5.880 -147.150 1.00 66.38 279 TYR A O 1
ATOM 2262 N N . VAL A 1 280 ? 96.674 5.666 -145.228 1.00 66.94 280 VAL A N 1
ATOM 2263 C CA . VAL A 1 280 ? 96.192 4.302 -145.451 1.00 66.94 280 VAL A CA 1
ATOM 2264 C C . VAL A 1 280 ? 94.729 4.368 -145.877 1.00 66.94 280 VAL A C 1
ATOM 2266 O O . VAL A 1 280 ? 93.839 4.634 -145.072 1.00 66.94 280 VAL A O 1
ATOM 2269 N N . THR A 1 281 ? 94.468 4.107 -147.154 1.00 61.06 281 THR A N 1
ATOM 2270 C CA . THR A 1 281 ? 93.113 3.871 -147.665 1.00 61.06 281 THR A CA 1
ATOM 2271 C C . THR A 1 281 ? 92.905 2.367 -147.810 1.00 61.06 281 THR A C 1
ATOM 2273 O O . THR A 1 281 ? 93.677 1.690 -148.479 1.00 61.06 281 THR A O 1
ATOM 2276 N N . LEU A 1 282 ? 91.890 1.820 -147.133 1.00 68.25 282 LEU A N 1
ATOM 2277 C CA . LEU A 1 282 ? 91.550 0.397 -147.226 1.00 68.25 282 LEU A CA 1
ATOM 2278 C C . LEU A 1 282 ? 90.773 0.140 -148.538 1.00 68.25 282 LEU A C 1
ATOM 2280 O O . LEU A 1 282 ? 89.693 0.718 -148.695 1.00 68.25 282 LEU A O 1
ATOM 2284 N N . PRO A 1 283 ? 91.274 -0.701 -149.469 1.00 58.69 283 PRO A N 1
ATOM 2285 C CA . PRO A 1 283 ? 90.552 -1.088 -150.684 1.00 58.69 283 PRO A CA 1
ATOM 2286 C C . PRO A 1 283 ? 89.362 -2.001 -150.340 1.00 58.69 283 PRO A C 1
ATOM 2288 O O . PRO A 1 283 ? 89.550 -2.991 -149.642 1.00 58.69 283 PRO A O 1
ATOM 2291 N N . GLY A 1 284 ? 88.160 -1.672 -150.830 1.00 47.00 284 GLY A N 1
ATOM 2292 C CA . GLY A 1 284 ? 86.973 -2.548 -150.915 1.00 47.00 284 GLY A CA 1
ATOM 2293 C C . GLY A 1 284 ? 86.539 -3.329 -149.657 1.00 47.00 284 GLY A C 1
ATOM 2294 O O . GLY A 1 284 ? 87.065 -4.405 -149.387 1.00 47.00 284 GLY A O 1
ATOM 2295 N N . ASP A 1 285 ? 85.530 -2.803 -148.944 1.00 53.12 285 ASP A N 1
ATOM 2296 C CA . ASP A 1 285 ? 84.481 -3.425 -148.089 1.00 53.12 285 ASP A CA 1
ATOM 2297 C C . ASP A 1 285 ? 84.719 -4.690 -147.232 1.00 53.12 285 ASP A C 1
ATOM 2299 O O . ASP A 1 285 ? 83.783 -5.193 -146.617 1.00 53.12 285 ASP A O 1
ATOM 2303 N N . SER A 1 286 ? 85.940 -5.186 -147.065 1.00 51.59 286 SER A N 1
ATOM 2304 C CA . SER A 1 286 ? 86.155 -6.507 -146.450 1.00 51.59 286 SER A CA 1
ATOM 2305 C C . SER A 1 286 ? 86.722 -6.500 -145.030 1.00 51.59 286 SER A C 1
ATOM 2307 O O . SER A 1 286 ? 86.760 -7.559 -144.408 1.00 51.59 286 SER A O 1
ATOM 2309 N N . LYS A 1 287 ? 87.132 -5.353 -144.465 1.00 53.88 287 LYS A N 1
ATOM 2310 C CA . LYS A 1 287 ? 87.669 -5.281 -143.085 1.00 53.88 287 LYS A CA 1
ATOM 2311 C C . LYS A 1 287 ? 87.434 -3.927 -142.398 1.00 53.88 287 LYS A C 1
ATOM 2313 O O . LYS A 1 287 ? 88.387 -3.241 -142.036 1.00 53.88 287 LYS A O 1
ATOM 2318 N N . ARG A 1 288 ? 86.175 -3.529 -142.183 1.00 53.88 288 ARG A N 1
ATOM 2319 C CA . ARG A 1 288 ? 85.843 -2.510 -141.164 1.00 53.88 288 ARG A CA 1
ATOM 2320 C C . ARG A 1 288 ? 85.318 -3.211 -139.906 1.00 53.88 288 ARG A C 1
ATOM 2322 O O . ARG A 1 288 ? 84.457 -4.076 -140.044 1.00 53.88 288 ARG A O 1
ATOM 2329 N N . PRO A 1 289 ? 85.807 -2.882 -138.698 1.00 56.03 289 PRO A N 1
ATOM 2330 C CA . PRO A 1 289 ? 85.240 -3.424 -137.470 1.00 56.03 289 PRO A CA 1
ATOM 2331 C C . PRO A 1 289 ? 83.800 -2.924 -137.315 1.00 56.03 289 PRO A C 1
ATOM 2333 O O . PRO A 1 289 ? 83.553 -1.721 -137.261 1.00 56.03 289 PRO A O 1
ATOM 2336 N N . SER A 1 290 ? 82.852 -3.855 -137.264 1.00 45.22 290 SER A N 1
ATOM 2337 C CA . SER A 1 290 ? 81.453 -3.597 -136.943 1.00 45.22 290 SER A CA 1
ATOM 2338 C C . SER A 1 290 ? 81.347 -3.184 -135.480 1.00 45.22 290 SER A C 1
ATOM 2340 O O . SER A 1 290 ? 81.591 -4.003 -134.591 1.00 45.22 290 SER A O 1
ATOM 2342 N N . ARG A 1 291 ? 81.024 -1.910 -135.234 1.00 38.56 291 ARG A N 1
ATOM 2343 C CA . ARG A 1 291 ? 80.563 -1.394 -133.939 1.00 38.56 291 ARG A CA 1
ATOM 2344 C C . ARG A 1 291 ? 80.003 0.014 -134.050 1.00 38.56 291 ARG A C 1
ATOM 2346 O O . ARG A 1 291 ? 80.725 0.888 -134.573 1.00 38.56 291 ARG A O 1
#

pLDDT: mean 86.71, std 13.64, range [38.56, 98.31]

Foldseek 3Di:
DPPPPPVVVVVVVVVVVVVVVVVVVVVVVVVVVVVVVVVVVVVVVVVVVVVVVVVVVVVVVVVVVVVVVVVVVVVVVVVVVVVVVVVVVVVVVVVVVVVVVVVVVVVVVVVVVVVVVVVVVVVVVVVVVVVVVVVVVVVVVVVVVVVVVVVVVVVVVVVVVVVVVVVVVVVVVVVVVVVVVVVVVVVVVVVVVVVVVVVVVVVVVVVVVVVVVVVVVVVVVVVVVVVVVVVVVVVVVLVVVCVVPVQSVVDPCSVVVVVVLVVVVVVDPDRDDDDPVVVDDDPDDDDDDDD

Organism: Phytophthora infestans (NCBI:txid4787)

Sequence (291 aa):
MIAESTLKPELAKIVTLRDAKNKTKKQWQEAQSIGKLEGELKMLKTELAWSIVGDKDAVAADSDNKLMQKQRDTVGIGEKLSESKREVEKLEQSQKEANFQLEDASARMSENYRQKMTVKAKIREARRPLQQYKAELSRLARSKDRAKQQLSRVQRDLQRKRERHTALLKSLTESNQDLRDRMQQAVMQTERDLGGAEAHALAQTKMLRELEDRHDNCKTQLQQLCHDAERATRRLNSLNQQKQNRISAFGRNSEHLQQLIKENLHQFTFPPIGPLGMYVTLPGDSKRPSR

Solvent-accessible surface area (backbone atoms only — not comparable to full-atom values): 16036 Å² total; per-residue (Å²): 143,88,81,71,86,68,53,61,64,52,51,54,49,52,51,53,52,47,52,50,50,51,50,52,50,50,52,50,53,51,50,53,50,49,53,50,50,52,50,51,51,51,50,51,50,51,51,51,51,50,51,52,49,51,55,51,50,51,51,47,51,52,52,50,52,52,48,55,51,51,54,51,50,52,50,55,50,50,51,52,51,52,51,51,50,54,51,51,53,52,51,52,50,52,49,52,52,51,50,52,54,50,52,51,52,50,52,53,51,52,51,51,51,52,50,52,50,53,50,52,49,52,52,52,58,61,46,48,58,53,52,49,52,52,53,50,51,54,53,49,51,56,49,50,53,51,51,50,54,50,49,58,48,52,52,50,53,50,51,52,51,50,53,52,50,54,51,50,51,50,53,51,52,51,54,50,47,54,49,48,54,52,49,51,52,50,49,54,48,51,52,51,53,47,53,50,48,51,53,50,50,53,51,49,53,52,52,49,51,54,49,50,55,50,47,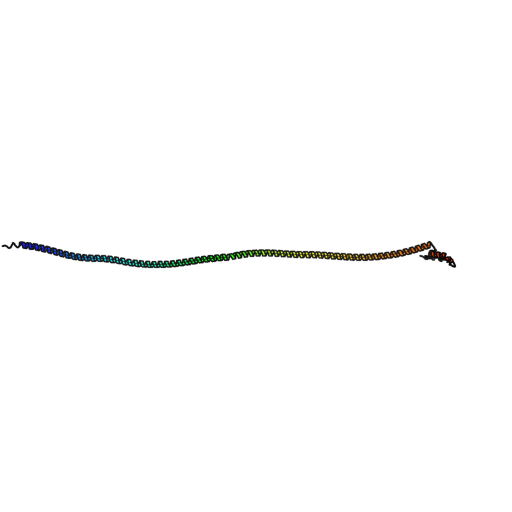53,50,51,51,51,51,49,53,51,51,49,52,51,51,50,52,50,48,55,50,51,52,52,52,52,47,29,71,79,35,73,61,40,68,79,35,98,58,39,59,60,51,51,51,55,49,64,76,48,46,89,78,42,97,59,83,84,83,70,68,67,72,79,78,58,79,85,81,74,98,78,83,74,87,90,126

Mean predicted aligned error: 18.48 Å

Secondary structure (DSSP, 8-state):
---SSSHHHHHHHHHHHHHHHHHHHHHHHHHHHHHHHHHHHHHHHHHHHHHHHHHHHHHHHHHHHHHHHHHHHHHHHHHHHHHHHHHHHHHHHHHHHHHHHHHHHHHHHHHHHHHHHHHHHHHHHHHHHHHHHHHHHHHHHHHHHHHHHHHHHHHHHHHHHHHHHHHHHHHHHHHHHHHHHHHHHHHHHHHHHHHHHHHHHHHHHHHHHHHHHHHHHHHHHHHHHHHHHHHHHHHHHHHHHHHH-GGGGG-TTHHHHHHHHHHTGGG-SS-----GGGS-PPPSSS-----

Radius of gyration: 116.71 Å; Cα contacts (8 Å, |Δi|>4): 16; chains: 1; bounding box: 230×35×312 Å